Protein AF-A0A7C1A7H1-F1 (afdb_monomer_lite)

Structure (mmCIF, N/CA/C/O backbone):
data_AF-A0A7C1A7H1-F1
#
_entry.id   AF-A0A7C1A7H1-F1
#
loop_
_atom_site.group_PDB
_atom_site.id
_atom_site.type_symbol
_atom_site.label_atom_id
_atom_site.label_alt_id
_atom_site.label_comp_id
_atom_site.label_asym_id
_atom_site.label_entity_id
_atom_site.label_seq_id
_atom_site.pdbx_PDB_ins_code
_atom_site.Cartn_x
_atom_site.Cartn_y
_atom_site.Cartn_z
_atom_site.occupancy
_atom_site.B_iso_or_equiv
_atom_site.auth_seq_id
_atom_site.auth_comp_id
_atom_site.auth_asym_id
_atom_site.auth_atom_id
_atom_site.pdbx_PDB_model_num
ATOM 1 N N . MET A 1 1 ? 8.351 -4.770 -61.849 1.00 59.69 1 MET A N 1
ATOM 2 C CA . MET A 1 1 ? 9.028 -5.432 -60.707 1.00 59.69 1 MET A CA 1
ATOM 3 C C . MET A 1 1 ? 9.211 -4.547 -59.465 1.00 59.69 1 MET A C 1
ATOM 5 O O . MET A 1 1 ? 9.092 -5.077 -58.373 1.00 59.69 1 MET A O 1
ATOM 9 N N . SER A 1 2 ? 9.445 -3.229 -59.574 1.00 65.00 2 SER A N 1
ATOM 10 C CA . SER A 1 2 ? 9.625 -2.343 -58.396 1.00 65.00 2 SER A CA 1
ATOM 11 C C . SER A 1 2 ? 8.373 -2.199 -57.496 1.00 65.00 2 SER A C 1
ATOM 13 O O . SER A 1 2 ? 8.482 -2.286 -56.276 1.00 65.00 2 SER A O 1
ATOM 15 N N . LYS A 1 3 ? 7.166 -2.086 -58.078 1.00 71.50 3 LYS A N 1
ATOM 16 C CA . LYS A 1 3 ? 5.907 -1.925 -57.315 1.00 71.50 3 LYS A CA 1
ATOM 17 C C . LYS A 1 3 ? 5.571 -3.121 -56.406 1.00 71.50 3 LYS A C 1
ATOM 19 O O . LYS A 1 3 ? 5.276 -2.924 -55.235 1.00 71.50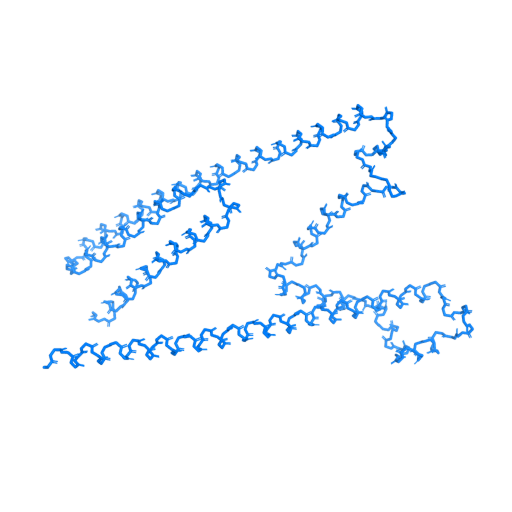 3 LYS A O 1
ATOM 24 N N . SER A 1 4 ? 5.745 -4.346 -56.906 1.00 77.69 4 SER A N 1
ATOM 25 C CA . SER A 1 4 ? 5.484 -5.587 -56.154 1.00 77.69 4 SER A CA 1
ATOM 26 C C . SER A 1 4 ? 6.398 -5.754 -54.928 1.00 77.69 4 SER A C 1
ATOM 28 O O . SER A 1 4 ? 5.945 -6.218 -53.886 1.00 77.69 4 SER A O 1
ATOM 30 N N . LYS A 1 5 ? 7.662 -5.304 -54.997 1.00 80.38 5 LYS A N 1
ATOM 31 C CA . LYS A 1 5 ? 8.555 -5.304 -53.825 1.00 80.38 5 LYS A CA 1
ATOM 32 C C . LYS A 1 5 ? 8.120 -4.286 -52.766 1.00 80.38 5 LYS A C 1
ATOM 34 O O . LYS A 1 5 ? 8.215 -4.572 -51.580 1.00 80.38 5 LYS A O 1
ATOM 39 N N . SER A 1 6 ? 7.629 -3.115 -53.180 1.00 84.69 6 SER A N 1
ATOM 40 C CA . SER A 1 6 ? 7.139 -2.093 -52.246 1.00 84.69 6 SER A CA 1
ATOM 41 C C . SER A 1 6 ? 5.868 -2.532 -51.514 1.00 84.69 6 SER A C 1
ATOM 43 O O . SER A 1 6 ? 5.740 -2.263 -50.323 1.00 84.69 6 SER A O 1
ATOM 45 N N . GLU A 1 7 ? 4.957 -3.225 -52.196 1.00 88.75 7 GLU A N 1
ATOM 46 C CA . GLU A 1 7 ? 3.735 -3.773 -51.591 1.00 88.75 7 GLU A CA 1
ATOM 47 C C . GLU A 1 7 ? 4.047 -4.886 -50.585 1.00 88.75 7 GLU A C 1
ATOM 49 O O . GLU A 1 7 ? 3.527 -4.855 -49.473 1.00 88.75 7 GLU A O 1
ATOM 54 N N . ALA A 1 8 ? 4.974 -5.794 -50.911 1.00 87.75 8 ALA A N 1
ATOM 55 C CA . ALA A 1 8 ? 5.404 -6.847 -49.990 1.00 87.75 8 ALA A CA 1
ATOM 56 C C . ALA A 1 8 ? 6.038 -6.287 -48.701 1.00 87.75 8 ALA A C 1
ATOM 58 O O . ALA A 1 8 ? 5.769 -6.786 -47.611 1.00 87.75 8 ALA A O 1
ATOM 59 N N . VAL A 1 9 ? 6.841 -5.220 -48.804 1.00 88.81 9 VAL A N 1
ATOM 60 C CA . VAL A 1 9 ? 7.437 -4.552 -47.632 1.00 88.81 9 VAL A CA 1
ATOM 61 C C . VAL A 1 9 ? 6.371 -3.866 -46.774 1.00 88.81 9 VAL A C 1
ATOM 63 O O . VAL A 1 9 ? 6.423 -3.963 -45.550 1.00 88.81 9 VAL A O 1
ATOM 66 N N . LYS A 1 10 ? 5.381 -3.207 -47.392 1.00 89.75 10 LYS A N 1
ATOM 67 C CA . LYS A 1 10 ? 4.261 -2.600 -46.656 1.00 89.75 10 LYS A CA 1
ATOM 68 C C . LYS A 1 10 ? 3.442 -3.652 -45.915 1.00 89.75 10 LYS A C 1
ATOM 70 O O . LYS A 1 10 ? 3.195 -3.487 -44.729 1.00 89.75 10 LYS A O 1
ATOM 75 N N . GLN A 1 11 ? 3.103 -4.753 -46.581 1.00 91.25 11 GLN A N 1
ATOM 76 C CA . GLN A 1 11 ? 2.325 -5.833 -45.979 1.00 91.25 11 GLN A CA 1
ATOM 77 C C . GLN A 1 11 ? 3.086 -6.534 -44.841 1.00 91.25 11 GLN A C 1
ATOM 79 O O . GLN A 1 11 ? 2.498 -6.846 -43.809 1.00 91.25 11 GLN A O 1
ATOM 84 N N . ALA A 1 12 ? 4.400 -6.738 -44.984 1.00 89.12 12 ALA A N 1
ATOM 85 C CA . ALA A 1 12 ? 5.234 -7.270 -43.906 1.00 89.12 12 ALA A CA 1
ATOM 86 C C . ALA A 1 12 ? 5.242 -6.340 -42.682 1.00 89.12 12 ALA A C 1
ATOM 88 O O . ALA A 1 12 ? 5.072 -6.805 -41.556 1.00 89.12 12 ALA A O 1
ATOM 89 N N . HIS A 1 13 ? 5.363 -5.029 -42.906 1.00 88.81 13 HIS A N 1
ATOM 90 C CA . HIS A 1 13 ? 5.329 -4.044 -41.830 1.00 88.81 13 HIS A CA 1
ATOM 91 C C . HIS A 1 13 ? 3.951 -3.958 -41.157 1.00 88.81 13 HIS A C 1
ATOM 93 O O . HIS A 1 13 ? 3.862 -3.892 -39.935 1.00 88.81 13 HIS A O 1
ATOM 99 N N . GLU A 1 14 ? 2.863 -4.010 -41.927 1.00 92.38 14 GLU A N 1
ATOM 100 C CA . GLU A 1 14 ? 1.498 -4.034 -41.390 1.00 92.38 14 GLU A CA 1
ATOM 101 C C . GLU A 1 14 ? 1.245 -5.277 -40.526 1.00 92.38 14 GLU A C 1
ATOM 103 O O . GLU A 1 14 ? 0.682 -5.158 -39.436 1.00 92.38 14 GLU A O 1
ATOM 108 N N . ASN A 1 15 ? 1.723 -6.448 -40.958 1.00 92.81 15 ASN A N 1
ATOM 109 C CA . ASN A 1 15 ? 1.636 -7.687 -40.183 1.00 92.81 15 ASN A CA 1
ATOM 110 C C . ASN A 1 15 ? 2.446 -7.611 -38.881 1.00 92.81 15 ASN A C 1
ATOM 112 O O . ASN A 1 15 ? 1.976 -8.050 -37.831 1.00 92.81 15 ASN A O 1
ATOM 116 N N . GLU A 1 16 ? 3.645 -7.033 -38.928 1.00 91.88 16 GLU A N 1
ATOM 117 C CA . GLU A 1 16 ? 4.484 -6.831 -37.745 1.00 91.88 16 GLU A CA 1
ATOM 118 C C . GLU A 1 16 ? 3.829 -5.862 -36.752 1.00 91.88 16 GLU A C 1
ATOM 120 O O . GLU A 1 16 ? 3.725 -6.161 -35.563 1.00 91.88 16 GLU A O 1
ATOM 125 N N . VAL A 1 17 ? 3.293 -4.739 -37.237 1.00 92.12 17 VAL A N 1
ATOM 126 C CA . VAL A 1 17 ? 2.552 -3.779 -36.408 1.00 92.12 17 VAL A CA 1
ATOM 127 C C . VAL A 1 17 ? 1.302 -4.421 -35.802 1.00 92.12 17 VAL A C 1
ATOM 129 O O . VAL A 1 17 ? 0.996 -4.170 -34.636 1.00 92.12 17 VAL A O 1
ATOM 132 N N . ALA A 1 18 ? 0.577 -5.252 -36.554 1.00 94.12 18 ALA A N 1
ATOM 133 C CA . ALA A 1 18 ? -0.578 -5.981 -36.037 1.00 94.12 18 ALA A CA 1
ATOM 134 C C . ALA A 1 18 ? -0.175 -6.960 -34.923 1.00 94.12 18 ALA A C 1
ATOM 136 O O . ALA A 1 18 ? -0.811 -6.973 -33.870 1.00 94.12 18 ALA A O 1
ATOM 137 N N . LYS A 1 19 ? 0.917 -7.710 -35.112 1.00 93.75 19 LYS A N 1
ATOM 138 C CA . LYS A 1 19 ? 1.461 -8.621 -34.098 1.00 93.75 19 LYS A CA 1
ATOM 139 C C . LYS A 1 19 ? 1.856 -7.874 -32.822 1.00 93.75 19 LYS A C 1
ATOM 141 O O . LYS A 1 19 ? 1.408 -8.244 -31.741 1.00 93.75 19 LYS A O 1
ATOM 146 N N . LEU A 1 20 ? 2.601 -6.775 -32.953 1.00 92.06 20 LEU A N 1
ATOM 147 C CA . LEU A 1 20 ? 3.008 -5.943 -31.817 1.00 92.06 20 LEU A CA 1
ATOM 148 C C . LEU A 1 20 ? 1.806 -5.360 -31.067 1.00 92.06 20 LEU A C 1
ATOM 150 O O . LEU A 1 20 ? 1.823 -5.299 -29.843 1.00 92.06 20 LEU A O 1
ATOM 154 N N . LYS A 1 21 ? 0.739 -4.956 -31.767 1.00 92.62 21 LYS A N 1
ATOM 155 C CA . LYS A 1 21 ? -0.493 -4.478 -31.117 1.00 92.62 21 LYS A CA 1
ATOM 156 C C . LYS A 1 21 ? -1.171 -5.568 -30.291 1.00 92.62 21 LYS A C 1
ATOM 158 O O . LYS A 1 21 ? -1.613 -5.280 -29.184 1.00 92.62 21 LYS A O 1
ATOM 163 N N . VAL A 1 22 ? -1.242 -6.793 -30.811 1.00 94.50 22 VAL A N 1
ATOM 164 C CA . VAL A 1 22 ? -1.815 -7.936 -30.082 1.00 94.50 22 VAL A CA 1
ATOM 165 C C . VAL A 1 22 ? -0.975 -8.267 -28.850 1.00 94.50 22 VAL A C 1
ATOM 167 O O . VAL A 1 22 ? -1.529 -8.438 -27.769 1.00 94.50 22 VAL A O 1
ATOM 170 N N . GLU A 1 23 ? 0.352 -8.292 -28.982 1.00 91.69 23 GLU A N 1
ATOM 171 C CA . GLU A 1 23 ? 1.261 -8.518 -27.851 1.00 91.69 23 GLU A CA 1
ATOM 172 C C . GLU A 1 23 ? 1.142 -7.410 -26.794 1.00 91.69 23 GLU A C 1
ATOM 174 O O . GLU A 1 23 ? 1.031 -7.699 -25.604 1.00 91.69 23 GLU A O 1
ATOM 179 N N . MET A 1 24 ? 1.090 -6.141 -27.210 1.00 90.69 24 MET A N 1
ATOM 180 C CA . MET A 1 24 ? 0.891 -5.012 -26.295 1.00 90.69 24 MET A CA 1
ATOM 181 C C . MET A 1 24 ? -0.441 -5.096 -25.545 1.00 90.69 24 MET A C 1
ATOM 183 O O . MET A 1 24 ? -0.491 -4.787 -24.355 1.00 90.69 24 MET A O 1
ATOM 187 N N . GLU A 1 25 ? -1.510 -5.505 -26.226 1.00 92.19 25 GLU A N 1
ATOM 188 C CA . GLU A 1 25 ? -2.824 -5.666 -25.610 1.00 92.19 25 GLU A CA 1
ATOM 189 C C . GLU A 1 25 ? -2.841 -6.828 -24.612 1.00 92.19 25 GLU A C 1
ATOM 191 O O . GLU A 1 25 ? -3.359 -6.680 -23.507 1.00 92.19 25 GLU A O 1
ATOM 196 N N . ALA A 1 26 ? -2.207 -7.953 -24.954 1.00 92.06 26 ALA A N 1
ATOM 197 C CA . ALA A 1 26 ? -2.062 -9.086 -24.046 1.00 92.06 26 ALA A CA 1
ATOM 198 C C . ALA A 1 26 ? -1.304 -8.692 -22.766 1.00 92.06 26 ALA A C 1
ATOM 200 O O . ALA A 1 26 ? -1.786 -8.949 -21.663 1.00 92.06 26 ALA A O 1
ATOM 201 N N . VAL A 1 27 ? -0.177 -7.982 -22.904 1.00 92.94 27 VAL A N 1
ATOM 202 C CA . VAL A 1 27 ? 0.608 -7.471 -21.766 1.00 92.94 27 VAL A CA 1
ATOM 203 C C . VAL A 1 27 ? -0.208 -6.497 -20.913 1.00 92.94 27 VAL A C 1
ATOM 205 O O . VAL A 1 27 ? -0.088 -6.501 -19.685 1.00 92.94 27 VAL A O 1
ATOM 208 N N . ARG A 1 28 ? -1.054 -5.662 -21.533 1.00 93.00 28 ARG A N 1
ATOM 209 C CA . ARG A 1 28 ? -1.942 -4.743 -20.810 1.00 93.00 28 ARG A CA 1
ATOM 210 C C . ARG A 1 28 ? -2.957 -5.503 -19.960 1.00 93.00 28 ARG A C 1
ATOM 212 O O . ARG A 1 28 ? -3.037 -5.240 -18.763 1.00 93.00 28 ARG A O 1
ATOM 219 N N . ILE A 1 29 ? -3.678 -6.451 -20.557 1.00 93.00 29 ILE A N 1
ATOM 220 C CA . ILE A 1 29 ? -4.690 -7.260 -19.861 1.00 93.00 29 ILE A CA 1
ATOM 221 C C . ILE A 1 29 ? -4.050 -8.045 -18.712 1.00 93.00 29 ILE A C 1
ATOM 223 O O . ILE A 1 29 ? -4.578 -8.066 -17.600 1.00 93.00 29 ILE A O 1
ATOM 227 N N . GLU A 1 30 ? -2.886 -8.649 -18.952 1.00 93.81 30 GLU A N 1
ATOM 228 C CA . GLU A 1 30 ? -2.132 -9.364 -17.922 1.00 93.81 30 GLU A CA 1
ATOM 229 C C . GLU A 1 30 ? -1.733 -8.434 -16.767 1.00 93.81 30 GLU A C 1
ATOM 231 O O . GLU A 1 30 ? -1.956 -8.756 -15.599 1.00 93.81 30 GLU A O 1
ATOM 236 N N . SER A 1 31 ? -1.211 -7.245 -17.079 1.00 93.69 31 SER A N 1
ATOM 237 C CA . SER A 1 31 ? -0.813 -6.254 -16.071 1.00 93.69 31 SER A CA 1
ATOM 238 C C . SER A 1 31 ? -2.000 -5.772 -15.230 1.00 93.69 31 SER A C 1
ATOM 240 O O . SER A 1 31 ? -1.879 -5.636 -14.011 1.00 93.69 31 SER A O 1
ATOM 242 N N . GLU A 1 32 ? -3.155 -5.540 -15.858 1.00 94.44 32 GLU A N 1
ATOM 243 C CA . GLU A 1 32 ? -4.398 -5.160 -15.176 1.00 94.44 32 GLU A CA 1
ATOM 244 C C . GLU A 1 32 ? -4.894 -6.279 -14.249 1.00 94.44 32 GLU A C 1
ATOM 246 O O . GLU A 1 32 ? -5.217 -6.021 -13.085 1.00 94.44 32 GLU A O 1
ATOM 251 N N . ALA A 1 33 ? -4.882 -7.530 -14.721 1.00 95.06 33 ALA A N 1
ATOM 252 C CA . ALA A 1 33 ? -5.263 -8.691 -13.922 1.00 95.06 33 ALA A CA 1
ATOM 253 C C . ALA A 1 33 ? -4.333 -8.887 -12.712 1.00 95.06 33 ALA A C 1
ATOM 255 O O . ALA A 1 33 ? -4.807 -9.100 -11.593 1.00 95.06 33 ALA A O 1
ATOM 256 N N . ILE A 1 34 ? -3.015 -8.751 -12.900 1.00 94.69 34 ILE A N 1
ATOM 257 C CA . ILE A 1 34 ? -2.032 -8.807 -11.809 1.00 94.69 34 ILE A CA 1
ATOM 258 C C . ILE A 1 34 ? -2.308 -7.700 -10.785 1.00 94.69 34 ILE A C 1
ATOM 260 O O . ILE A 1 34 ? -2.332 -7.971 -9.582 1.00 94.69 34 ILE A O 1
ATOM 264 N N . GLY A 1 35 ? -2.552 -6.468 -11.241 1.00 92.00 35 GLY A N 1
ATOM 265 C CA . GLY A 1 35 ? -2.879 -5.341 -10.366 1.00 92.00 35 GLY A CA 1
ATOM 266 C C . GLY A 1 35 ? -4.138 -5.592 -9.531 1.00 92.00 35 GLY A C 1
ATOM 267 O O . GLY A 1 35 ? -4.125 -5.390 -8.314 1.00 92.00 35 GLY A O 1
ATOM 268 N N . ALA A 1 36 ? -5.199 -6.103 -10.161 1.00 94.62 36 ALA A N 1
ATOM 269 C CA . ALA A 1 36 ? -6.440 -6.463 -9.481 1.00 94.62 36 ALA A CA 1
ATOM 270 C C . ALA A 1 36 ? -6.219 -7.558 -8.423 1.00 94.62 36 ALA A C 1
ATOM 272 O O . ALA A 1 36 ? -6.672 -7.422 -7.286 1.00 94.62 36 ALA A O 1
ATOM 273 N N . LEU A 1 37 ? -5.463 -8.609 -8.756 1.00 94.88 37 LEU A N 1
ATOM 274 C CA . LEU A 1 37 ? -5.143 -9.689 -7.820 1.00 94.88 37 LEU A CA 1
ATOM 275 C C . LEU A 1 37 ? -4.303 -9.206 -6.634 1.00 94.88 37 LEU A C 1
ATOM 277 O O . LEU A 1 37 ? -4.565 -9.613 -5.501 1.00 94.88 37 LEU A O 1
ATOM 281 N N . LYS A 1 38 ? -3.320 -8.325 -6.863 1.00 94.19 38 LYS A N 1
ATOM 282 C CA . LYS A 1 38 ? -2.539 -7.725 -5.772 1.00 94.19 38 LYS A CA 1
ATOM 283 C C . LYS A 1 38 ? -3.430 -6.908 -4.836 1.00 94.19 38 LYS A C 1
ATOM 285 O O . LYS A 1 38 ? -3.341 -7.090 -3.625 1.00 94.19 38 LYS A O 1
ATOM 290 N N . LYS A 1 39 ? -4.335 -6.083 -5.377 1.00 94.44 39 LYS A N 1
ATOM 291 C CA . LYS A 1 39 ? -5.296 -5.315 -4.570 1.00 94.44 39 LYS A CA 1
ATOM 292 C C . LYS A 1 39 ? -6.170 -6.231 -3.709 1.00 94.44 39 LYS A C 1
ATOM 294 O O . LYS A 1 39 ? -6.263 -6.018 -2.507 1.00 94.44 39 LYS A O 1
ATOM 299 N N . ILE A 1 40 ? -6.742 -7.286 -4.293 1.00 95.62 40 ILE A N 1
ATOM 300 C CA . ILE A 1 40 ? -7.589 -8.245 -3.562 1.00 95.62 40 ILE A CA 1
ATOM 301 C C . ILE A 1 40 ? -6.838 -8.863 -2.373 1.00 95.62 40 ILE A C 1
ATOM 303 O O . ILE A 1 40 ? -7.420 -9.049 -1.305 1.00 95.62 40 ILE A O 1
ATOM 307 N N . ARG A 1 41 ? -5.542 -9.169 -2.523 1.00 95.06 41 ARG A N 1
ATOM 308 C CA . ARG A 1 41 ? -4.720 -9.694 -1.418 1.00 95.06 41 ARG A CA 1
ATOM 309 C C . ARG A 1 41 ? -4.537 -8.675 -0.292 1.00 95.06 41 ARG A C 1
ATOM 311 O O . ARG A 1 41 ? -4.618 -9.060 0.872 1.00 95.06 41 ARG A O 1
ATOM 318 N N . VAL A 1 42 ? -4.313 -7.404 -0.630 1.00 94.00 42 VAL A N 1
ATOM 319 C CA . VAL A 1 42 ? -4.232 -6.313 0.357 1.00 94.00 42 VAL A CA 1
ATOM 320 C C . VAL A 1 42 ? -5.558 -6.154 1.088 1.00 94.00 42 VAL A C 1
ATOM 322 O O . VAL A 1 42 ? -5.566 -6.164 2.315 1.00 94.00 42 VAL A O 1
ATOM 325 N N . ASP A 1 43 ? -6.664 -6.069 0.348 1.00 94.00 43 ASP A N 1
ATOM 326 C CA . ASP A 1 43 ? -8.004 -5.887 0.912 1.00 94.00 43 ASP A CA 1
ATOM 327 C C . ASP A 1 43 ? -8.366 -7.049 1.847 1.00 94.00 43 ASP A C 1
ATOM 329 O O . ASP A 1 43 ? -8.894 -6.830 2.935 1.00 94.00 43 ASP A O 1
ATOM 333 N N . LYS A 1 44 ? -8.015 -8.288 1.476 1.00 97.06 44 LYS A N 1
ATOM 334 C CA . LYS A 1 44 ? -8.205 -9.457 2.340 1.00 97.06 44 LYS A CA 1
ATOM 335 C C . LYS A 1 44 ? -7.418 -9.332 3.646 1.00 97.06 44 LYS A C 1
ATOM 337 O O . LYS A 1 44 ? -8.006 -9.448 4.711 1.00 97.06 44 LYS A O 1
ATOM 342 N N . ALA A 1 45 ? -6.119 -9.044 3.572 1.00 93.50 45 ALA A N 1
ATOM 343 C CA . ALA A 1 45 ? -5.289 -8.912 4.770 1.00 93.50 45 ALA A CA 1
ATOM 344 C C . ALA A 1 45 ? -5.719 -7.730 5.660 1.00 93.50 45 ALA A C 1
ATOM 346 O O . ALA A 1 45 ? -5.650 -7.818 6.884 1.00 93.50 45 ALA A O 1
ATOM 347 N N . TYR A 1 46 ? -6.190 -6.636 5.054 1.00 94.12 46 TYR A N 1
ATOM 348 C CA . TYR A 1 46 ? -6.782 -5.513 5.776 1.00 94.12 46 TYR A CA 1
ATOM 349 C C . TYR A 1 46 ? -8.065 -5.922 6.506 1.00 94.12 46 TYR A C 1
ATOM 351 O O . TYR A 1 46 ? -8.206 -5.621 7.689 1.00 94.12 46 TYR A O 1
ATOM 359 N N . ASN A 1 47 ? -8.977 -6.626 5.830 1.00 95.81 47 ASN A N 1
ATOM 360 C CA . ASN A 1 47 ? -10.229 -7.089 6.427 1.00 95.81 47 ASN A CA 1
ATOM 361 C C . ASN A 1 47 ? -9.980 -8.085 7.565 1.00 95.81 47 ASN A C 1
ATOM 363 O O . ASN A 1 47 ? -10.587 -7.931 8.620 1.00 95.81 47 ASN A O 1
ATOM 367 N N . ASP A 1 48 ? -9.046 -9.026 7.393 1.00 95.62 48 ASP A N 1
ATOM 368 C CA . ASP A 1 48 ? -8.658 -9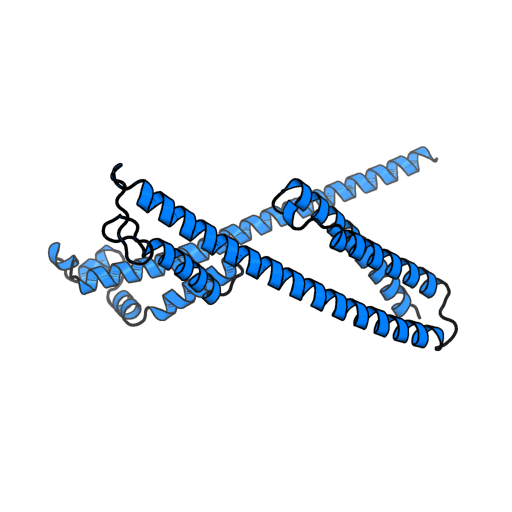.982 8.440 1.00 95.62 48 ASP A CA 1
ATOM 369 C C . ASP A 1 48 ? -8.134 -9.240 9.694 1.00 95.62 48 ASP A C 1
ATOM 371 O O . ASP A 1 48 ? -8.493 -9.558 10.830 1.00 95.62 48 ASP A O 1
ATOM 375 N N . LEU A 1 49 ? -7.314 -8.196 9.501 1.00 94.31 49 LEU A N 1
ATOM 376 C CA . LEU A 1 49 ? -6.818 -7.352 10.593 1.00 94.31 49 LEU A CA 1
ATOM 377 C C . LEU A 1 49 ? -7.938 -6.518 11.241 1.00 94.31 49 LEU A C 1
ATOM 379 O O . LEU A 1 49 ? -8.011 -6.427 12.467 1.00 94.31 49 LEU A O 1
ATOM 383 N N . ALA A 1 50 ? -8.808 -5.903 10.439 1.00 93.38 50 ALA A N 1
ATOM 384 C CA . ALA A 1 50 ? -9.924 -5.093 10.921 1.00 93.38 50 ALA A CA 1
ATOM 385 C C . ALA A 1 50 ? -10.924 -5.933 11.728 1.00 93.38 50 ALA A C 1
ATOM 387 O O . ALA A 1 50 ? -11.378 -5.504 12.790 1.00 93.38 50 ALA A O 1
ATOM 388 N N . GLU A 1 51 ? -11.215 -7.150 11.270 1.00 96.56 51 GLU A N 1
ATOM 389 C CA . GLU A 1 51 ? -12.027 -8.124 11.990 1.00 96.56 51 GLU A CA 1
ATOM 390 C C . GLU A 1 51 ? -11.413 -8.454 13.355 1.00 96.56 51 GLU A C 1
ATOM 392 O O . GLU A 1 51 ? -12.102 -8.348 14.372 1.00 96.56 51 GLU A O 1
ATOM 397 N N . ALA A 1 52 ? -10.111 -8.756 13.417 1.00 95.81 52 ALA A N 1
ATOM 398 C CA . ALA A 1 52 ? -9.424 -9.009 14.684 1.00 95.81 52 ALA A CA 1
ATOM 399 C C . ALA A 1 52 ? -9.523 -7.815 15.655 1.00 95.81 52 ALA A C 1
ATOM 401 O O . ALA A 1 52 ? -9.783 -8.006 16.844 1.00 95.81 52 ALA A O 1
ATOM 402 N N . VAL A 1 53 ? -9.396 -6.576 15.163 1.00 92.88 53 VAL A N 1
ATOM 403 C CA . VAL A 1 53 ? -9.564 -5.354 15.976 1.00 92.88 53 VAL A CA 1
ATOM 404 C C . VAL A 1 53 ? -10.996 -5.215 16.504 1.00 92.88 53 VAL A C 1
ATOM 406 O O . VAL A 1 53 ? -11.198 -4.884 17.677 1.00 92.88 53 VAL A O 1
ATOM 409 N N . VAL A 1 54 ? -12.005 -5.484 15.673 1.00 96.50 54 VAL A N 1
ATOM 410 C CA . VAL A 1 54 ? -13.413 -5.454 16.098 1.00 96.50 54 VAL A CA 1
ATOM 411 C C . VAL A 1 54 ? -13.679 -6.533 17.148 1.00 96.50 54 VAL A C 1
ATOM 413 O O . VAL A 1 54 ? -14.277 -6.235 18.184 1.00 96.50 54 VAL A O 1
ATOM 416 N N . LEU A 1 55 ? -13.190 -7.758 16.937 1.00 97.25 55 LEU A N 1
ATOM 417 C CA . LEU A 1 55 ? -13.307 -8.865 17.889 1.00 97.25 55 LEU A CA 1
ATOM 418 C C . LEU A 1 55 ? -12.631 -8.541 19.221 1.00 97.25 55 LEU A C 1
ATOM 420 O O . LEU A 1 55 ? -13.227 -8.772 20.275 1.00 97.25 55 LEU A O 1
ATOM 424 N N . TYR A 1 56 ? -11.439 -7.940 19.181 1.00 96.31 56 TYR A N 1
ATOM 425 C CA . TYR A 1 56 ? -10.736 -7.460 20.368 1.00 96.31 56 TYR A CA 1
ATOM 426 C C . TYR A 1 56 ? -11.601 -6.469 21.153 1.00 96.31 56 TYR A C 1
ATOM 428 O O . TYR A 1 56 ? -11.860 -6.675 22.338 1.00 96.31 56 TYR A O 1
ATOM 436 N N . LYS A 1 57 ? -12.133 -5.441 20.477 1.00 95.50 57 LYS A N 1
ATOM 437 C CA . LYS A 1 57 ? -12.993 -4.421 21.094 1.00 95.50 57 LYS A CA 1
ATOM 438 C C . LYS A 1 57 ? -14.266 -5.024 21.689 1.00 95.50 57 LYS A C 1
ATOM 440 O O . LYS A 1 57 ? -14.657 -4.670 22.801 1.00 95.50 57 LYS A O 1
ATOM 445 N N . VAL A 1 58 ? -14.931 -5.938 20.980 1.00 97.50 58 VAL A N 1
ATOM 446 C CA . VAL A 1 58 ? -16.139 -6.618 21.480 1.00 97.50 58 VAL A CA 1
ATOM 447 C C . VAL A 1 58 ? -15.822 -7.466 22.714 1.00 97.50 58 VAL A C 1
ATOM 449 O O . VAL A 1 58 ? -16.600 -7.454 23.675 1.00 97.50 58 VAL A O 1
ATOM 452 N N . LYS A 1 59 ? -14.685 -8.172 22.714 1.00 97.25 59 LYS A N 1
ATOM 453 C CA . LYS A 1 59 ? -14.243 -9.009 23.835 1.00 97.25 59 LYS A CA 1
ATOM 454 C C . LYS A 1 59 ? -13.887 -8.171 25.063 1.00 97.25 59 LYS A C 1
ATOM 456 O O . LYS A 1 59 ? -14.359 -8.480 26.158 1.00 97.25 59 LYS A O 1
ATOM 461 N N . GLU A 1 60 ? -13.120 -7.100 24.871 1.00 97.19 60 GLU A N 1
ATOM 462 C CA . GLU A 1 60 ? -12.673 -6.175 25.919 1.00 97.19 60 GLU A CA 1
ATOM 463 C C . GLU A 1 60 ? -13.859 -5.448 26.574 1.00 97.19 60 GLU A C 1
ATOM 465 O O . GLU A 1 60 ? -14.050 -5.520 27.789 1.00 97.19 60 GLU A O 1
ATOM 470 N N . THR A 1 61 ? -14.738 -4.853 25.763 1.00 97.00 61 THR A N 1
ATOM 471 C CA . THR A 1 61 ? -15.947 -4.158 26.245 1.00 97.00 61 THR A CA 1
ATOM 472 C C . THR A 1 61 ? -17.045 -5.104 26.736 1.00 97.00 61 THR A C 1
ATOM 474 O O . THR A 1 61 ? -18.060 -4.654 27.274 1.00 97.00 61 THR A O 1
ATOM 477 N N . LYS A 1 62 ? -16.878 -6.419 26.531 1.00 97.88 62 LYS A N 1
ATOM 478 C CA . LYS A 1 62 ? -17.885 -7.459 26.787 1.00 97.88 62 LYS A CA 1
ATOM 479 C C . LYS A 1 62 ? -19.242 -7.133 26.150 1.00 97.88 62 LYS A C 1
ATOM 481 O O . LYS A 1 62 ? -20.284 -7.477 26.708 1.00 97.88 62 LYS A O 1
ATOM 486 N N . ALA A 1 63 ? -19.247 -6.474 24.987 1.00 97.31 63 ALA A N 1
ATOM 487 C CA . ALA A 1 63 ? -20.471 -6.003 24.333 1.00 97.31 63 ALA A CA 1
ATOM 488 C C . ALA A 1 63 ? -21.459 -7.144 24.031 1.00 97.31 63 ALA A C 1
ATOM 490 O O . ALA A 1 63 ? -22.668 -6.941 24.122 1.00 97.31 63 ALA A O 1
ATOM 491 N N . TYR A 1 64 ? -20.954 -8.357 23.784 1.00 97.69 64 TYR A N 1
ATOM 492 C CA . TYR A 1 64 ? -21.752 -9.572 23.592 1.00 97.69 64 TYR A CA 1
ATOM 493 C C . TYR A 1 64 ? -22.673 -9.897 24.785 1.00 97.69 64 TYR A C 1
ATOM 495 O O . TYR A 1 64 ? -23.782 -10.393 24.593 1.00 97.69 64 TYR A O 1
ATOM 503 N N . LYS A 1 65 ? -22.287 -9.528 26.017 1.00 97.88 65 LYS A N 1
ATOM 504 C CA . LYS A 1 65 ? -23.123 -9.740 27.211 1.00 97.88 65 LYS A CA 1
ATOM 505 C C . LYS A 1 65 ? -24.387 -8.887 27.214 1.00 97.88 65 LYS A C 1
ATOM 507 O O . LYS A 1 65 ? -25.370 -9.275 27.834 1.00 97.88 65 LYS A O 1
ATOM 512 N N . LYS A 1 66 ? -24.387 -7.743 26.518 1.00 96.56 66 LYS A N 1
ATOM 513 C CA . LYS A 1 66 ? -25.580 -6.886 26.400 1.00 96.56 66 LYS A CA 1
ATOM 514 C C . LYS A 1 66 ? -26.710 -7.587 25.642 1.00 96.56 66 LYS A C 1
ATOM 516 O O . LYS A 1 66 ? -27.870 -7.299 25.901 1.00 96.56 66 LYS A O 1
ATOM 521 N N . GLY A 1 67 ? -26.368 -8.516 24.748 1.00 94.69 67 GLY A N 1
ATOM 522 C CA . GLY A 1 67 ? -27.320 -9.382 24.051 1.00 94.69 67 GLY A CA 1
ATOM 523 C C . GLY A 1 67 ? -27.634 -10.689 24.785 1.00 94.69 67 GLY A C 1
ATOM 524 O O . GLY A 1 67 ? -28.274 -11.553 24.201 1.00 94.69 67 GLY A O 1
ATOM 525 N N . GLY A 1 68 ? -27.156 -10.874 26.022 1.00 97.62 68 GLY A N 1
ATOM 526 C CA . GLY A 1 68 ? -27.363 -12.106 26.792 1.00 97.62 68 GLY A CA 1
ATOM 527 C C . GLY A 1 68 ? -26.569 -13.320 26.298 1.00 97.62 68 GLY A C 1
ATOM 528 O O . GLY A 1 68 ? -26.792 -14.418 26.794 1.00 97.62 68 GLY A O 1
ATOM 529 N N . MET A 1 69 ? -25.646 -13.139 25.351 1.00 98.06 69 MET A N 1
ATOM 530 C CA . MET A 1 69 ? -24.817 -14.218 24.812 1.00 98.06 69 MET A CA 1
ATOM 531 C C . MET A 1 69 ? -23.546 -14.416 25.640 1.00 98.06 69 MET A C 1
ATOM 533 O O . MET A 1 69 ? -23.008 -13.486 26.251 1.00 98.06 69 MET A O 1
ATOM 537 N N . THR A 1 70 ? -23.021 -15.634 25.615 1.00 98.44 70 THR A N 1
ATOM 538 C CA . THR A 1 70 ? -21.646 -15.952 26.011 1.00 98.44 70 THR A CA 1
ATOM 539 C C . THR A 1 70 ? -20.660 -15.612 24.885 1.00 98.44 70 THR A C 1
ATOM 541 O O . THR A 1 70 ? -21.047 -15.367 23.742 1.00 98.44 70 THR A O 1
ATOM 544 N N . TRP A 1 71 ? -19.358 -15.581 25.194 1.00 98.19 71 TRP A N 1
ATOM 545 C CA . TRP A 1 71 ? -18.326 -15.332 24.176 1.00 98.19 71 TRP A CA 1
ATOM 546 C C . TRP A 1 71 ? -18.305 -16.424 23.097 1.00 98.19 71 TRP A C 1
ATOM 548 O O . TRP A 1 71 ? -18.198 -16.116 21.913 1.00 98.19 71 TRP A O 1
ATOM 558 N N . GLU A 1 72 ? -18.479 -17.687 23.494 1.00 98.56 72 GLU A N 1
ATOM 559 C CA . GLU A 1 72 ? -18.538 -18.827 22.575 1.00 98.56 72 GLU A CA 1
ATOM 560 C C . GLU A 1 72 ? -19.725 -18.726 21.608 1.00 98.56 72 GLU A C 1
ATOM 562 O O . GLU A 1 72 ? -19.557 -18.893 20.400 1.00 98.56 72 GLU A O 1
ATOM 567 N N . GLU A 1 73 ? -20.914 -18.399 22.124 1.00 98.50 73 GLU A N 1
ATOM 568 C CA . GLU A 1 73 ? -22.121 -18.203 21.312 1.00 98.50 73 GLU A CA 1
ATOM 569 C C . GLU A 1 73 ? -21.969 -17.032 20.344 1.00 98.50 73 GLU A C 1
ATOM 571 O O . GLU A 1 73 ? -22.352 -17.149 19.179 1.00 98.50 73 GLU A O 1
ATOM 576 N N . PHE A 1 74 ? -21.362 -15.929 20.796 1.00 98.44 74 PHE A N 1
ATOM 577 C CA . PHE A 1 74 ? -21.065 -14.796 19.930 1.00 98.44 74 PHE A CA 1
ATOM 578 C C . PHE A 1 74 ? -20.123 -15.203 18.790 1.00 98.44 74 PHE A C 1
ATOM 580 O O . PHE A 1 74 ? -20.471 -14.996 17.629 1.00 98.44 74 PHE A O 1
ATOM 587 N N . CYS A 1 75 ? -18.989 -15.852 19.084 1.00 98.25 75 CYS A N 1
ATOM 588 C CA . CYS A 1 75 ? -18.073 -16.351 18.053 1.00 98.25 75 CYS A CA 1
ATOM 589 C C . CYS A 1 75 ? -18.776 -17.306 17.078 1.00 98.25 75 CYS A C 1
ATOM 591 O O . CYS A 1 75 ? -18.614 -17.184 15.865 1.00 98.25 75 CYS A O 1
ATOM 593 N N . LYS A 1 76 ? -19.611 -18.217 17.588 1.00 98.31 76 LYS A N 1
ATOM 594 C CA . LYS A 1 76 ? -20.379 -19.148 16.756 1.00 98.31 76 LYS A CA 1
ATOM 595 C C . LYS A 1 76 ? -21.369 -18.420 15.841 1.00 98.31 76 LYS A C 1
ATOM 597 O O . LYS A 1 76 ? -21.533 -18.829 14.696 1.00 98.31 76 LYS A O 1
ATOM 602 N N . SER A 1 77 ? -21.998 -17.341 16.315 1.00 98.00 77 SER A N 1
ATOM 603 C CA . SER A 1 77 ? -22.967 -16.557 15.534 1.00 98.00 77 SER A CA 1
ATOM 604 C C . SER A 1 77 ? -22.355 -15.861 14.316 1.00 98.00 77 SER A C 1
ATOM 606 O O . SER A 1 77 ? -23.035 -15.693 13.308 1.00 98.00 77 SER A O 1
ATOM 608 N N . ILE A 1 78 ? -21.064 -15.521 14.383 1.00 97.50 78 ILE A N 1
ATOM 609 C CA . ILE A 1 78 ? -20.301 -14.930 13.273 1.00 97.50 78 ILE A CA 1
ATOM 610 C C . ILE A 1 78 ? -19.538 -15.980 12.449 1.00 97.50 78 ILE A C 1
ATOM 612 O O . ILE A 1 78 ? -18.752 -15.627 11.581 1.00 97.50 78 ILE A O 1
ATOM 616 N N . GLY A 1 79 ? -19.756 -17.277 12.701 1.00 97.75 79 GLY A N 1
ATOM 617 C CA . GLY A 1 79 ? -19.135 -18.365 11.939 1.00 97.75 79 GLY A CA 1
ATOM 618 C C . GLY A 1 79 ? -17.713 -18.739 12.373 1.00 97.75 79 GLY A C 1
ATOM 619 O O . GLY A 1 79 ? -17.037 -19.474 11.655 1.00 97.75 79 GLY A O 1
ATOM 620 N N . HIS A 1 80 ? -17.258 -18.297 13.550 1.00 97.75 80 HIS A N 1
ATOM 621 C CA . HIS A 1 80 ? -15.918 -18.585 14.059 1.00 97.75 80 HIS A CA 1
ATOM 622 C C . HIS A 1 80 ? -15.922 -19.543 15.254 1.00 97.75 80 HIS A C 1
ATOM 624 O O . HIS A 1 80 ? -16.778 -19.504 16.137 1.00 97.75 80 HIS A O 1
ATOM 630 N N . GLN A 1 81 ? -14.893 -20.387 15.334 1.00 98.12 81 GLN A N 1
ATOM 631 C CA . GLN A 1 81 ? -14.624 -21.169 16.536 1.00 98.12 81 GLN A CA 1
ATOM 632 C C . GLN A 1 81 ? -13.932 -20.287 17.585 1.00 98.12 81 GLN A C 1
ATOM 634 O O . GLN A 1 81 ? -12.913 -19.664 17.284 1.00 98.12 81 GLN A O 1
ATOM 639 N N . GLN A 1 82 ? -14.428 -20.295 18.828 1.00 98.19 82 GLN A N 1
ATOM 640 C CA . GLN A 1 82 ? -13.890 -19.473 19.921 1.00 98.19 82 GLN A CA 1
ATOM 641 C C . GLN A 1 82 ? -12.367 -19.616 20.081 1.00 98.19 82 GLN A C 1
ATOM 643 O O . GLN A 1 82 ? -11.661 -18.618 20.151 1.00 98.19 82 GLN A O 1
ATOM 648 N N . ARG A 1 83 ? -11.844 -20.851 20.065 1.00 98.06 83 ARG A N 1
ATOM 649 C CA . ARG A 1 83 ? -10.399 -21.121 20.200 1.00 98.06 83 ARG A CA 1
ATOM 650 C C . ARG A 1 83 ? -9.562 -20.440 19.118 1.00 98.06 83 ARG A C 1
ATOM 652 O O . ARG A 1 83 ? -8.466 -19.969 19.399 1.00 98.06 83 ARG A O 1
ATOM 659 N N . THR A 1 84 ? -10.073 -20.394 17.890 1.00 97.69 84 THR A N 1
ATOM 660 C CA . THR A 1 84 ? -9.393 -19.744 16.765 1.00 97.69 84 THR A CA 1
ATOM 661 C C . THR A 1 84 ? -9.333 -18.240 16.977 1.00 97.69 84 THR A C 1
ATOM 663 O O . THR A 1 84 ? -8.268 -17.654 16.815 1.00 97.69 84 THR A O 1
ATOM 666 N N . VAL A 1 85 ? -10.452 -17.632 17.384 1.00 97.62 85 VAL A N 1
ATOM 667 C CA . VAL A 1 85 ? -10.507 -16.198 17.693 1.00 97.62 85 VAL A CA 1
ATOM 668 C C . VAL A 1 85 ? -9.592 -15.870 18.864 1.00 97.62 85 VAL A C 1
ATOM 670 O O . VAL A 1 85 ? -8.805 -14.939 18.776 1.00 97.62 85 VAL A O 1
ATOM 673 N N . ASP A 1 86 ? -9.640 -16.658 19.937 1.00 98.00 86 ASP A N 1
ATOM 674 C CA . ASP A 1 86 ? -8.803 -16.441 21.114 1.00 98.00 86 ASP A CA 1
ATOM 675 C C . ASP A 1 86 ? -7.310 -16.498 20.758 1.00 98.00 86 ASP A C 1
ATOM 677 O O . ASP A 1 86 ? -6.572 -15.614 21.179 1.00 98.00 86 ASP A O 1
ATOM 681 N N . ARG A 1 87 ? -6.888 -17.443 19.904 1.00 97.69 87 ARG A N 1
ATOM 682 C CA . ARG A 1 87 ? -5.506 -17.522 19.401 1.00 97.69 87 ARG A CA 1
ATOM 683 C C . ARG A 1 87 ? -5.118 -16.321 18.532 1.00 97.69 87 ARG A C 1
ATOM 685 O O . ARG A 1 87 ? -3.999 -15.839 18.630 1.00 97.69 87 ARG A O 1
ATOM 692 N N . ILE A 1 88 ? -6.023 -15.846 17.673 1.00 95.81 88 ILE A N 1
ATOM 693 C CA . ILE A 1 88 ? -5.789 -14.647 16.847 1.00 95.81 88 ILE A CA 1
ATOM 694 C C . ILE A 1 88 ? -5.641 -13.404 17.732 1.00 95.81 88 ILE A C 1
ATOM 696 O O . ILE A 1 88 ? -4.795 -12.557 17.471 1.00 95.81 88 ILE A O 1
ATOM 700 N N . LEU A 1 89 ? -6.465 -13.284 18.773 1.00 96.12 89 LEU A N 1
ATOM 701 C CA . LEU A 1 89 ? -6.425 -12.149 19.694 1.00 96.12 89 LEU A CA 1
ATOM 702 C C . LEU A 1 89 ? -5.227 -12.199 20.651 1.00 96.12 89 LEU A C 1
ATOM 704 O O . LEU A 1 89 ? -4.810 -11.152 21.136 1.00 96.12 89 LEU A O 1
ATOM 708 N N . GLU A 1 90 ? -4.699 -13.391 20.934 1.00 97.69 90 GLU A N 1
ATOM 709 C CA . GLU A 1 90 ? -3.468 -13.577 21.707 1.00 97.69 90 GLU A CA 1
ATOM 710 C C . GLU A 1 90 ? -2.241 -13.067 20.941 1.00 97.69 90 GLU A C 1
ATOM 712 O O . GLU A 1 90 ? -1.388 -12.407 21.532 1.00 97.69 90 GLU A O 1
ATOM 717 N N . ASP A 1 91 ? -2.187 -13.301 19.626 1.00 95.25 91 ASP A N 1
ATOM 718 C CA . ASP A 1 91 ? -1.129 -12.781 18.764 1.00 95.25 91 ASP A CA 1
ATOM 719 C C . ASP A 1 91 ? -1.671 -12.269 17.421 1.00 95.25 91 ASP A C 1
ATOM 721 O O . ASP A 1 91 ? -1.883 -13.016 16.464 1.00 95.25 91 ASP A O 1
ATOM 725 N N . VAL A 1 92 ? -1.847 -10.947 17.344 1.00 93.38 92 VAL A N 1
ATOM 726 C CA . VAL A 1 92 ? -2.289 -10.236 16.131 1.00 93.38 92 VAL A CA 1
ATOM 727 C C . VAL A 1 92 ? -1.113 -9.960 15.177 1.00 93.38 92 VAL A C 1
ATOM 729 O O . VAL A 1 92 ? -1.322 -9.588 14.018 1.00 93.38 92 VAL A O 1
ATOM 732 N N . SER A 1 93 ? 0.135 -10.165 15.617 1.00 90.75 93 SER A N 1
ATOM 733 C CA . SER A 1 93 ? 1.341 -9.841 14.840 1.00 90.75 93 SER A CA 1
ATOM 734 C C . SER A 1 93 ? 1.369 -10.497 13.453 1.00 90.75 93 SER A C 1
ATOM 736 O O . SER A 1 93 ? 1.705 -9.799 12.495 1.00 90.75 93 SER A O 1
ATOM 738 N N . PRO A 1 94 ? 0.960 -11.772 13.274 1.00 94.00 94 PRO A N 1
ATOM 739 C CA . PRO A 1 94 ? 0.912 -12.400 11.956 1.00 94.00 94 PRO A CA 1
ATOM 740 C C . PRO A 1 94 ? -0.048 -11.702 10.983 1.00 94.00 94 PRO A C 1
ATOM 742 O O . PRO A 1 94 ? 0.278 -11.563 9.805 1.00 94.00 94 PRO A O 1
ATOM 745 N N . LEU A 1 95 ? -1.202 -11.222 11.463 1.00 91.50 95 LEU A N 1
ATOM 746 C CA . LEU A 1 95 ? -2.164 -10.485 10.632 1.00 91.50 95 LEU A CA 1
ATOM 747 C C . LEU A 1 95 ? -1.604 -9.125 10.224 1.00 91.50 95 LEU A C 1
ATOM 749 O O . LEU A 1 95 ? -1.678 -8.737 9.058 1.00 91.50 95 LEU A O 1
ATOM 753 N N . PHE A 1 96 ? -0.988 -8.421 11.175 1.00 90.06 96 PHE A N 1
ATOM 754 C CA . PHE A 1 96 ? -0.341 -7.144 10.900 1.00 90.06 96 PHE A CA 1
ATOM 755 C C . PHE A 1 96 ? 0.814 -7.291 9.903 1.00 90.06 96 PHE A C 1
ATOM 757 O O . PHE A 1 96 ? 0.930 -6.491 8.975 1.00 90.06 96 PHE A O 1
ATOM 764 N N . GLN A 1 97 ? 1.640 -8.327 10.060 1.00 91.69 97 GLN A N 1
ATOM 765 C CA . GLN A 1 97 ? 2.752 -8.611 9.160 1.00 91.69 97 GLN A CA 1
ATOM 766 C C . GLN A 1 97 ? 2.248 -8.941 7.749 1.00 91.69 97 GLN A C 1
ATOM 768 O O . GLN A 1 97 ? 2.713 -8.338 6.785 1.00 91.69 97 GLN A O 1
ATOM 773 N N . ALA A 1 98 ? 1.233 -9.804 7.627 1.00 93.19 98 ALA A N 1
ATOM 774 C CA . ALA A 1 98 ? 0.616 -10.128 6.342 1.00 93.19 98 ALA A CA 1
ATOM 775 C C . ALA A 1 98 ? 0.035 -8.886 5.645 1.00 93.19 98 ALA A C 1
ATOM 777 O O . ALA A 1 98 ? 0.228 -8.699 4.442 1.00 93.19 98 ALA A O 1
ATOM 778 N N . PHE A 1 99 ? -0.638 -8.006 6.392 1.00 92.50 99 PHE A N 1
ATOM 779 C CA . PHE A 1 99 ? -1.124 -6.731 5.867 1.00 92.50 99 PHE A CA 1
ATOM 780 C C . PHE A 1 99 ? 0.027 -5.826 5.408 1.00 92.50 99 PHE A C 1
ATOM 782 O O . PHE A 1 99 ? 0.002 -5.324 4.285 1.00 92.50 99 PHE A O 1
ATOM 789 N N . SER A 1 100 ? 1.051 -5.650 6.247 1.00 89.50 100 SER A N 1
ATOM 790 C CA . SER A 1 100 ? 2.230 -4.830 5.956 1.00 89.50 100 SER A CA 1
ATOM 791 C C . SER A 1 100 ? 2.965 -5.294 4.695 1.00 89.50 100 SER A C 1
ATOM 793 O O . SER A 1 100 ? 3.324 -4.467 3.849 1.00 89.50 100 SER A O 1
ATOM 795 N N . ASP A 1 101 ? 3.164 -6.602 4.546 1.00 92.44 101 ASP A N 1
ATOM 796 C CA . ASP A 1 101 ? 3.871 -7.194 3.411 1.00 92.44 101 ASP A CA 1
ATOM 797 C C . ASP A 1 101 ? 3.067 -7.048 2.119 1.00 92.44 101 ASP A C 1
ATOM 799 O O . ASP A 1 101 ? 3.597 -6.558 1.117 1.00 92.44 101 ASP A O 1
ATOM 803 N N . ASN A 1 102 ? 1.768 -7.364 2.154 1.00 92.06 102 ASN A N 1
ATOM 804 C CA . ASN A 1 102 ? 0.894 -7.211 0.992 1.00 92.06 102 ASN A CA 1
ATOM 805 C C . ASN A 1 102 ? 0.772 -5.744 0.568 1.00 92.06 102 ASN A C 1
ATOM 807 O O . ASN A 1 102 ? 0.845 -5.436 -0.622 1.00 92.06 102 ASN A O 1
ATOM 811 N N . LEU A 1 103 ? 0.614 -4.824 1.526 1.00 89.00 103 LEU A N 1
ATOM 812 C CA . LEU A 1 103 ? 0.533 -3.396 1.235 1.00 89.00 103 LEU A CA 1
ATOM 813 C C . LEU A 1 103 ? 1.845 -2.876 0.637 1.00 89.00 103 LEU A C 1
ATOM 815 O O . LEU A 1 103 ? 1.815 -2.076 -0.296 1.00 89.00 103 LEU A O 1
ATOM 819 N N . SER A 1 104 ? 2.987 -3.344 1.145 1.00 90.06 104 SER A N 1
ATOM 820 C CA . SER A 1 104 ? 4.298 -2.951 0.625 1.00 90.06 104 SER A CA 1
ATOM 821 C C . SER A 1 104 ? 4.525 -3.437 -0.808 1.00 90.06 104 SER A C 1
ATOM 823 O O . SER A 1 104 ? 4.988 -2.661 -1.647 1.00 90.06 104 SER A O 1
ATOM 825 N N . ASP A 1 105 ? 4.174 -4.695 -1.105 1.00 91.62 105 ASP A N 1
ATOM 826 C CA . ASP A 1 105 ? 4.268 -5.262 -2.459 1.00 91.62 105 ASP A CA 1
ATOM 827 C C . ASP A 1 105 ? 3.315 -4.568 -3.445 1.00 91.62 105 ASP A C 1
ATOM 829 O O . ASP A 1 105 ? 3.673 -4.319 -4.599 1.00 91.62 105 ASP A O 1
ATOM 833 N N . PHE A 1 106 ? 2.110 -4.215 -2.995 1.00 90.75 106 PHE A N 1
ATOM 834 C CA . PHE A 1 106 ? 1.140 -3.496 -3.816 1.00 90.75 106 PHE A CA 1
ATOM 835 C C . PHE A 1 106 ? 1.569 -2.053 -4.098 1.00 90.75 106 PHE A C 1
ATOM 837 O O . PHE A 1 106 ? 1.525 -1.609 -5.243 1.00 90.75 106 PHE A O 1
ATOM 844 N N . ALA A 1 107 ? 2.009 -1.322 -3.070 1.00 86.69 107 ALA A N 1
ATOM 845 C CA . ALA A 1 107 ? 2.403 0.079 -3.197 1.00 86.69 107 ALA A CA 1
ATOM 846 C C . ALA A 1 107 ? 3.786 0.270 -3.845 1.00 86.69 107 ALA A C 1
ATOM 848 O O . ALA A 1 107 ? 4.141 1.391 -4.208 1.00 86.69 107 ALA A O 1
ATOM 849 N N . GLY A 1 108 ? 4.598 -0.789 -3.946 1.00 89.38 108 GLY A N 1
ATOM 850 C CA . GLY A 1 108 ? 5.991 -0.691 -4.392 1.00 89.38 108 GLY A CA 1
ATOM 851 C C . GLY A 1 108 ? 6.879 0.099 -3.421 1.00 89.38 108 GLY A C 1
ATOM 852 O O . GLY A 1 108 ? 7.923 0.627 -3.808 1.00 89.38 108 GLY A O 1
ATOM 853 N N . LEU A 1 109 ? 6.466 0.215 -2.155 1.00 88.00 109 LEU A N 1
ATOM 854 C CA . LEU A 1 109 ? 7.137 0.989 -1.112 1.00 88.00 109 LEU A CA 1
ATOM 855 C C . LEU A 1 109 ? 7.255 0.149 0.157 1.00 88.00 109 LEU A C 1
ATOM 857 O O . LEU A 1 109 ? 6.327 -0.550 0.535 1.00 88.00 109 LEU A O 1
ATOM 861 N N . LYS A 1 110 ? 8.378 0.263 0.873 1.00 87.19 110 LYS A N 1
ATOM 862 C CA . LYS A 1 110 ? 8.525 -0.385 2.186 1.00 87.19 110 LYS A CA 1
ATOM 863 C C . LYS A 1 110 ? 7.505 0.186 3.177 1.00 87.19 110 LYS A C 1
ATOM 865 O O . LYS A 1 110 ? 7.398 1.410 3.282 1.00 87.19 110 LYS A O 1
ATOM 870 N N . PHE A 1 111 ? 6.874 -0.671 3.979 1.00 81.44 111 PHE A N 1
ATOM 871 C CA . PHE A 1 111 ? 5.882 -0.280 4.987 1.00 81.44 111 PHE A CA 1
ATOM 872 C C . PHE A 1 111 ? 6.335 0.864 5.904 1.00 81.44 111 PHE A C 1
ATOM 874 O O . PHE A 1 111 ? 5.561 1.773 6.182 1.00 81.44 111 PHE A O 1
ATOM 881 N N . ASN A 1 112 ? 7.613 0.900 6.306 1.00 80.75 112 ASN A N 1
ATOM 882 C CA . ASN A 1 112 ? 8.151 2.000 7.117 1.00 80.75 112 ASN A CA 1
ATOM 883 C C . ASN A 1 112 ? 7.937 3.375 6.462 1.00 80.75 112 ASN A C 1
ATOM 885 O O . ASN A 1 112 ? 7.574 4.326 7.146 1.00 80.75 112 ASN A O 1
ATOM 889 N N . LYS A 1 113 ? 8.096 3.487 5.135 1.00 78.56 113 LYS A N 1
ATOM 890 C CA . LYS A 1 113 ? 7.836 4.740 4.410 1.00 78.56 113 LYS A CA 1
ATOM 891 C C . LYS A 1 113 ? 6.349 5.089 4.409 1.00 78.56 113 LYS A C 1
ATOM 893 O O . LYS A 1 113 ? 6.005 6.242 4.639 1.00 78.56 113 LYS A O 1
ATOM 898 N N . ILE A 1 114 ? 5.482 4.095 4.216 1.00 77.75 114 ILE A N 1
ATOM 899 C CA . ILE A 1 114 ? 4.022 4.267 4.270 1.00 77.75 114 ILE A CA 1
ATOM 900 C C . ILE A 1 114 ? 3.601 4.752 5.663 1.00 77.75 114 ILE A C 1
ATOM 902 O O . ILE A 1 114 ? 2.838 5.704 5.784 1.00 77.75 114 ILE A O 1
ATOM 906 N N . ARG A 1 115 ? 4.173 4.174 6.723 1.00 76.94 115 ARG A N 1
ATOM 907 C CA . ARG A 1 115 ? 3.952 4.599 8.108 1.00 76.94 115 ARG A CA 1
ATOM 908 C C . ARG A 1 115 ? 4.413 6.035 8.359 1.00 76.94 115 ARG A C 1
ATOM 910 O O . ARG A 1 115 ? 3.724 6.760 9.066 1.00 76.94 115 ARG A O 1
ATOM 917 N N . HIS A 1 116 ? 5.550 6.458 7.805 1.00 74.81 116 HIS A N 1
ATOM 918 C CA . HIS A 1 116 ? 6.001 7.849 7.921 1.00 74.81 116 HIS A CA 1
ATOM 919 C C . HIS A 1 116 ? 5.060 8.826 7.213 1.00 74.81 116 HIS A C 1
ATOM 921 O O . HIS A 1 116 ? 4.764 9.873 7.779 1.00 74.81 116 HIS A O 1
ATOM 927 N N . LEU A 1 117 ? 4.540 8.467 6.035 1.00 68.88 117 LEU A N 1
ATOM 928 C CA . LEU A 1 117 ? 3.508 9.256 5.356 1.00 68.88 117 LEU A CA 1
ATOM 929 C C . LEU A 1 117 ? 2.227 9.320 6.192 1.00 68.88 117 LEU A C 1
ATOM 931 O O . LEU A 1 117 ? 1.684 10.397 6.397 1.00 68.88 117 LEU A O 1
ATOM 935 N N . GLY A 1 118 ? 1.792 8.182 6.737 1.00 67.81 118 GLY A N 1
ATOM 936 C CA . GLY A 1 118 ? 0.634 8.109 7.622 1.00 67.81 118 GLY A CA 1
ATOM 937 C C . GLY A 1 118 ? 0.801 8.948 8.888 1.00 67.81 118 GLY A C 1
ATOM 938 O O . GLY A 1 118 ? -0.152 9.591 9.297 1.00 67.81 118 GLY A O 1
ATOM 939 N N . ARG A 1 119 ? 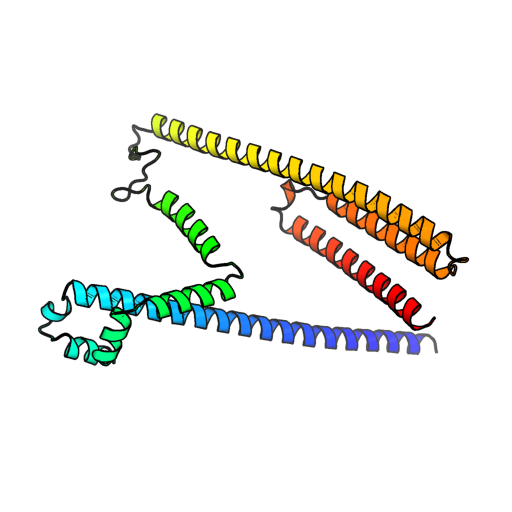2.004 8.999 9.477 1.00 69.94 119 ARG A N 1
ATOM 940 C CA . ARG A 1 119 ? 2.316 9.892 10.604 1.00 69.94 119 ARG A CA 1
ATOM 941 C C . ARG A 1 119 ? 2.298 11.352 10.197 1.00 69.94 119 ARG A C 1
ATOM 943 O O . ARG A 1 119 ? 1.599 12.100 10.839 1.00 69.94 119 ARG A O 1
ATOM 950 N N . ALA A 1 120 ? 2.958 11.737 9.108 1.00 64.12 120 ALA A N 1
ATOM 951 C CA . ALA A 1 120 ? 2.923 13.123 8.645 1.00 64.12 120 ALA A CA 1
ATOM 952 C C . ALA A 1 120 ? 1.481 13.599 8.391 1.00 64.12 120 ALA A C 1
ATOM 954 O O . ALA A 1 120 ? 1.109 14.690 8.799 1.00 64.12 120 ALA A O 1
ATOM 955 N N . VAL A 1 121 ? 0.643 12.751 7.785 1.00 61.19 121 VAL A N 1
ATOM 956 C CA . VAL A 1 121 ? -0.784 13.036 7.575 1.00 61.19 121 VAL A CA 1
ATOM 957 C C . VAL A 1 121 ? -1.562 13.018 8.892 1.00 61.19 121 VAL A C 1
ATOM 959 O O . VAL A 1 121 ? -2.401 13.881 9.110 1.00 61.19 121 VAL A O 1
ATOM 962 N N . SER A 1 122 ? -1.298 12.061 9.781 1.00 57.44 122 SER A N 1
ATOM 963 C CA . SER A 1 122 ? -1.950 11.978 11.090 1.00 57.44 122 SER A CA 1
ATOM 964 C C . SER A 1 122 ? -1.557 13.130 11.996 1.00 57.44 122 SER A C 1
ATOM 966 O O . SER A 1 122 ? -2.405 13.560 12.751 1.00 57.44 122 SER A O 1
ATOM 968 N N . ASP A 1 123 ? -0.329 13.628 11.938 1.00 57.09 123 ASP A N 1
ATOM 969 C CA . ASP A 1 123 ? 0.139 14.765 12.721 1.00 57.09 123 ASP A CA 1
ATOM 970 C C . ASP A 1 123 ? -0.628 16.013 12.256 1.00 57.09 123 ASP A C 1
ATOM 972 O O . ASP A 1 123 ? -1.252 16.677 13.077 1.00 57.09 123 ASP A O 1
ATOM 976 N N . ILE A 1 124 ? -0.763 16.203 10.934 1.00 58.59 124 ILE A N 1
ATOM 977 C CA . ILE A 1 124 ? -1.620 17.235 10.319 1.00 58.59 124 ILE A CA 1
ATOM 978 C C . ILE A 1 124 ? -3.107 17.075 10.704 1.00 58.59 124 ILE A C 1
ATOM 980 O O . ILE A 1 124 ? -3.815 18.063 10.868 1.00 58.59 124 ILE A O 1
ATOM 984 N N . LEU A 1 125 ? -3.618 15.844 10.838 1.00 48.41 125 LEU A N 1
ATOM 985 C CA . LEU A 1 125 ? -5.024 15.581 11.191 1.00 48.41 125 LEU A CA 1
ATOM 986 C C . LEU A 1 125 ? -5.292 15.564 12.707 1.00 48.41 125 LEU A C 1
ATOM 988 O O . LEU A 1 125 ? -6.432 15.776 13.116 1.00 48.41 125 LEU A O 1
ATOM 992 N N . SER A 1 126 ? -4.276 15.288 13.528 1.00 51.72 126 SER A N 1
ATOM 993 C CA . SER A 1 126 ? -4.332 15.223 14.997 1.00 51.72 126 SER A CA 1
ATOM 994 C C . SER A 1 126 ? -4.351 16.600 15.645 1.00 51.72 126 SER A C 1
ATOM 996 O O . SER A 1 126 ? -4.743 16.736 16.799 1.00 51.72 126 SER A O 1
ATOM 998 N N . GLU A 1 127 ? -4.050 17.629 14.861 1.00 53.59 127 GLU A N 1
ATOM 999 C CA . GLU A 1 127 ? -4.377 19.024 15.120 1.00 53.59 127 GLU A CA 1
ATOM 1000 C C . GLU A 1 127 ? -5.898 19.280 15.065 1.00 53.59 127 GLU A C 1
ATOM 1002 O O . GLU A 1 127 ? -6.323 20.316 14.587 1.00 53.59 127 GLU A O 1
ATOM 1007 N N . ASN A 1 128 ? -6.761 18.361 15.508 1.00 48.78 128 ASN A N 1
ATOM 1008 C CA . ASN A 1 128 ? -8.207 18.584 15.595 1.00 48.78 128 ASN A CA 1
ATOM 1009 C C . ASN A 1 128 ? -8.720 18.167 16.981 1.00 48.78 128 ASN A C 1
ATOM 1011 O O . ASN A 1 128 ? -9.068 17.006 17.195 1.00 48.78 128 ASN A O 1
ATOM 1015 N N . GLU A 1 129 ? -8.803 19.114 17.919 1.00 58.00 129 GLU A N 1
ATOM 1016 C CA . GLU A 1 129 ? -9.545 18.935 19.175 1.00 58.00 129 GLU A CA 1
ATOM 1017 C C . GLU A 1 129 ? -11.022 19.291 18.938 1.00 58.00 129 GLU A C 1
ATOM 1019 O O . GLU A 1 129 ? -11.343 20.360 18.416 1.00 58.00 129 GLU A O 1
ATOM 1024 N N . ASP A 1 130 ? -11.942 18.383 19.284 1.00 63.03 130 ASP A N 1
ATOM 1025 C CA . ASP A 1 130 ? -13.400 18.578 19.172 1.00 63.03 130 ASP A CA 1
ATOM 1026 C C . ASP A 1 130 ? -13.897 19.024 17.780 1.00 63.03 130 ASP A C 1
ATOM 1028 O O . ASP A 1 130 ? -14.834 19.817 17.646 1.00 63.03 130 ASP A O 1
ATOM 1032 N N . GLY A 1 131 ? -13.261 18.517 16.716 1.00 60.28 131 GLY A N 1
ATOM 1033 C CA . GLY A 1 131 ? -13.620 18.848 15.333 1.00 60.28 131 GLY A CA 1
ATOM 1034 C C . GLY A 1 131 ? -13.244 20.273 14.917 1.00 60.28 131 GLY A C 1
ATOM 1035 O O . GLY A 1 131 ? -13.758 20.764 13.911 1.00 60.28 131 GLY A O 1
ATOM 1036 N N . ARG A 1 132 ? -12.367 20.940 15.679 1.00 61.53 132 ARG A N 1
ATOM 1037 C CA . ARG A 1 132 ? -11.815 22.253 15.343 1.00 61.53 132 ARG A CA 1
ATOM 1038 C C . ARG A 1 132 ? -10.304 22.152 15.144 1.00 61.53 132 ARG A C 1
ATOM 1040 O O . ARG A 1 132 ? -9.638 21.557 15.988 1.00 61.53 132 ARG A O 1
ATOM 1047 N N . PRO A 1 133 ? -9.762 22.742 14.068 1.00 61.56 133 PRO A N 1
ATOM 1048 C CA . PRO A 1 133 ? -8.340 22.674 13.791 1.00 61.56 133 PRO A CA 1
ATOM 1049 C C . PRO A 1 133 ? -7.531 23.448 14.840 1.00 61.56 133 PRO A C 1
ATOM 1051 O O . PRO A 1 133 ? -7.951 24.506 15.305 1.00 61.56 133 PRO A O 1
ATOM 1054 N N . VAL A 1 134 ? -6.381 22.910 15.226 1.00 67.56 134 VAL A N 1
ATOM 1055 C CA . VAL A 1 134 ? -5.499 23.383 16.292 1.00 67.56 134 VAL A CA 1
ATOM 1056 C C . VAL A 1 134 ? -4.124 23.645 15.695 1.00 67.56 134 VAL A C 1
ATOM 1058 O O . VAL A 1 134 ? -3.342 22.726 15.510 1.00 67.56 134 VAL A O 1
ATOM 1061 N N . TYR A 1 135 ? -3.783 24.904 15.441 1.00 70.25 135 TYR A N 1
ATOM 1062 C CA . TYR A 1 135 ? -2.471 25.261 14.900 1.00 70.25 135 TYR A CA 1
ATOM 1063 C C . TYR A 1 135 ? -1.531 25.692 16.029 1.00 70.25 135 TYR A C 1
ATOM 1065 O O . TYR A 1 135 ? -1.849 26.612 16.785 1.00 70.25 135 TYR A O 1
ATOM 1073 N N . LYS A 1 136 ? -0.376 25.023 16.182 1.00 76.75 136 LYS A N 1
ATOM 1074 C CA . LYS A 1 136 ? 0.616 25.291 17.253 1.00 76.75 136 LYS A CA 1
ATOM 1075 C C . LYS A 1 136 ? 0.003 25.327 18.667 1.00 76.75 136 LYS A C 1
ATOM 1077 O O . LYS A 1 136 ? 0.364 26.162 19.496 1.00 76.75 136 LYS A O 1
ATOM 1082 N N . GLY A 1 137 ? -0.950 24.433 18.938 1.00 72.44 137 GLY A N 1
ATOM 1083 C CA . GLY A 1 137 ? -1.638 24.349 20.232 1.00 72.44 137 GLY A CA 1
ATOM 1084 C C . GLY A 1 137 ? -2.709 25.423 20.467 1.00 72.44 137 GLY A C 1
ATOM 1085 O O . GLY A 1 137 ? -3.245 25.504 21.569 1.00 72.44 137 GLY A O 1
ATOM 1086 N N . LYS A 1 138 ? -3.040 26.245 19.460 1.00 73.19 138 LYS A N 1
ATOM 1087 C CA . LYS A 1 138 ? -4.170 27.178 19.509 1.00 73.19 138 LYS A CA 1
ATOM 1088 C C . LYS A 1 138 ? -5.352 26.644 18.716 1.00 73.19 138 LYS A C 1
ATOM 1090 O O . LYS A 1 138 ? -5.236 26.379 17.523 1.00 73.19 138 LYS A O 1
ATOM 1095 N N . LEU A 1 139 ? -6.499 26.555 19.377 1.00 76.94 139 LEU A N 1
ATOM 1096 C CA . LEU A 1 139 ? -7.759 26.150 18.769 1.00 76.94 139 LEU A CA 1
ATOM 1097 C C . LEU A 1 139 ? -8.272 27.263 17.842 1.00 76.94 139 LEU A C 1
ATOM 1099 O O . LEU A 1 139 ? -8.515 28.386 18.286 1.00 76.94 139 LEU A O 1
ATOM 1103 N N . LEU A 1 140 ? -8.433 26.963 16.556 1.00 68.19 140 LEU A N 1
ATOM 1104 C CA . LEU A 1 140 ? -8.900 27.923 15.564 1.00 68.19 140 LEU A CA 1
ATOM 1105 C C . LEU A 1 140 ? -10.413 28.115 15.689 1.00 68.19 140 LEU A C 1
ATOM 1107 O O . LEU A 1 140 ? -11.209 27.185 15.532 1.00 68.19 140 LEU A O 1
ATOM 1111 N N . SER A 1 141 ? -10.819 29.353 15.957 1.00 71.69 141 SER A N 1
ATOM 1112 C CA . SER A 1 141 ? -12.215 29.780 15.931 1.00 71.69 141 SER A CA 1
ATOM 1113 C C . SER A 1 141 ? -12.535 30.373 14.559 1.00 71.69 141 SER A C 1
ATOM 1115 O O . SER A 1 141 ? -11.945 31.365 14.145 1.00 71.69 141 SER A O 1
ATOM 1117 N N . PHE A 1 142 ? -13.504 29.790 13.847 1.00 67.44 142 PHE A N 1
ATOM 1118 C CA . PHE A 1 142 ? -14.020 30.335 12.581 1.00 67.44 142 PHE A CA 1
ATOM 1119 C C . PHE A 1 142 ? -15.103 31.402 12.791 1.00 67.44 142 PHE A C 1
ATOM 1121 O O . PHE A 1 142 ? -15.884 31.702 11.885 1.00 67.44 142 PHE A O 1
ATOM 1128 N N . SER A 1 143 ? -15.193 31.973 13.995 1.00 67.94 143 SER A N 1
ATOM 1129 C CA . SER A 1 143 ? -16.075 33.107 14.228 1.00 67.94 143 SER A CA 1
ATOM 1130 C C . SER A 1 143 ? -15.550 34.302 13.425 1.00 67.94 143 SER A C 1
ATOM 1132 O O . SER A 1 143 ? -14.360 34.608 13.455 1.00 67.94 143 SER A O 1
ATOM 1134 N N . GLY A 1 144 ? -16.416 35.012 12.694 1.00 60.19 144 GLY A N 1
ATOM 1135 C CA . GLY A 1 144 ? -16.014 36.141 11.835 1.00 60.19 144 GLY A CA 1
ATOM 1136 C C . GLY A 1 144 ? -15.333 37.318 12.558 1.00 60.19 144 GLY A C 1
ATOM 1137 O O . GLY A 1 144 ? -14.993 38.307 11.918 1.00 60.19 144 GLY A O 1
ATOM 1138 N N . LYS A 1 145 ? -15.136 37.235 13.881 1.00 68.50 145 LYS A N 1
ATOM 1139 C CA . LYS A 1 145 ? -14.398 38.206 14.698 1.00 68.50 145 LYS A CA 1
ATOM 1140 C C .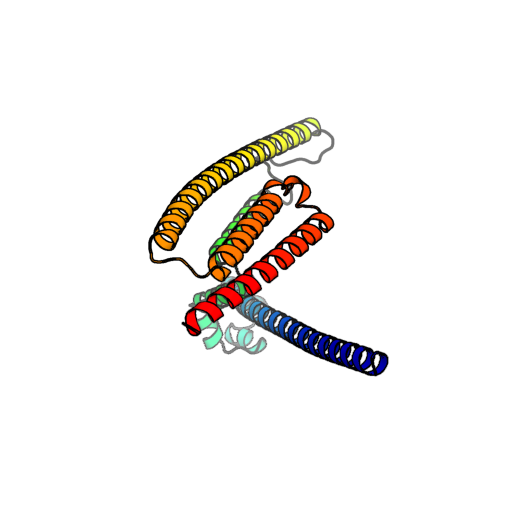 LYS A 1 145 ? -12.883 37.960 14.710 1.00 68.50 145 LYS A C 1
ATOM 1142 O O . LYS A 1 145 ? -12.138 38.894 14.994 1.00 68.50 145 LYS A O 1
ATOM 1147 N N . ASP A 1 146 ? -12.435 36.768 14.317 1.00 67.06 146 ASP A N 1
ATOM 1148 C CA . ASP A 1 146 ? -11.041 36.317 14.463 1.00 67.06 146 ASP A CA 1
ATOM 1149 C C . ASP A 1 146 ? -10.249 36.391 13.138 1.00 67.06 146 ASP A C 1
ATOM 1151 O O . ASP A 1 146 ? -9.170 35.818 12.993 1.00 67.06 146 ASP A O 1
ATOM 1155 N N . GLN A 1 147 ? -10.760 37.134 12.147 1.00 70.62 147 GLN A N 1
ATOM 1156 C CA . GLN A 1 147 ? -10.208 37.194 10.785 1.00 70.62 147 GLN A CA 1
ATOM 1157 C C . GLN A 1 147 ? -8.726 37.606 10.739 1.00 70.62 147 GLN A C 1
ATOM 1159 O O . GLN A 1 147 ? -7.972 37.101 9.912 1.00 70.62 147 GLN A O 1
ATOM 1164 N N . LYS A 1 148 ? -8.289 38.501 11.635 1.00 77.50 148 LYS A N 1
ATOM 1165 C CA . LYS A 1 148 ? -6.878 38.915 11.715 1.00 77.50 148 LYS A CA 1
ATOM 1166 C C . LYS A 1 148 ? -5.966 37.812 12.256 1.00 77.50 148 LYS A C 1
ATOM 1168 O O . LYS A 1 148 ? -4.832 37.706 11.806 1.00 77.50 148 LYS A O 1
ATOM 1173 N N . GLU A 1 149 ? -6.449 37.006 13.200 1.00 73.00 149 GLU A N 1
ATOM 1174 C CA . GLU A 1 149 ? -5.676 35.891 13.759 1.00 73.00 149 GLU A CA 1
ATOM 1175 C C . GLU A 1 149 ? -5.562 34.757 12.738 1.00 73.00 149 GLU A C 1
ATOM 1177 O O . GLU A 1 149 ? -4.466 34.255 12.506 1.00 73.00 149 GLU A O 1
ATOM 1182 N N . LEU A 1 150 ? -6.654 34.443 12.030 1.00 69.31 150 LEU A N 1
ATOM 1183 C CA . LEU A 1 150 ? -6.625 33.500 10.909 1.00 69.31 150 LEU A CA 1
ATOM 1184 C C . LEU A 1 150 ? -5.669 33.955 9.801 1.00 69.31 150 LEU A C 1
ATOM 1186 O O . LEU A 1 150 ? -4.899 33.140 9.302 1.00 69.31 150 LEU A O 1
ATOM 1190 N N . GLN A 1 151 ? -5.667 35.246 9.451 1.00 72.94 151 GLN A N 1
ATOM 1191 C CA . GLN A 1 151 ? -4.735 35.779 8.454 1.00 72.94 151 GLN A CA 1
ATOM 1192 C C . GLN A 1 151 ? -3.276 35.628 8.903 1.00 72.94 151 GLN A C 1
ATOM 1194 O O . GLN A 1 151 ? -2.459 35.140 8.133 1.00 72.94 151 GLN A O 1
ATOM 1199 N N . SER A 1 152 ? -2.962 35.961 10.159 1.00 81.31 152 SER A N 1
ATOM 1200 C CA . SER A 1 152 ? -1.610 35.788 10.709 1.00 81.31 152 SER A CA 1
ATOM 1201 C C . SER A 1 152 ? -1.153 34.328 10.691 1.00 81.31 152 SER A C 1
ATOM 1203 O O . SER A 1 152 ? 0.015 34.053 10.451 1.00 81.31 152 SER A O 1
ATOM 1205 N N . ILE A 1 153 ? -2.066 33.389 10.941 1.00 71.94 153 ILE A N 1
ATOM 1206 C CA . ILE A 1 153 ? -1.771 31.953 10.922 1.00 71.94 153 ILE A CA 1
ATOM 1207 C C . ILE A 1 153 ? -1.531 31.462 9.494 1.00 71.94 153 ILE A C 1
ATOM 1209 O O . ILE A 1 153 ? -0.606 30.688 9.260 1.00 71.94 153 ILE A O 1
ATOM 1213 N N . VAL A 1 154 ? -2.321 31.938 8.530 1.00 70.69 154 VAL A N 1
ATOM 1214 C CA . VAL A 1 154 ? -2.090 31.658 7.108 1.00 70.69 154 VAL A CA 1
ATOM 1215 C C . VAL A 1 154 ? -0.732 32.202 6.666 1.00 70.69 154 VAL A C 1
ATOM 1217 O O . VAL A 1 154 ? 0.011 31.480 6.006 1.00 70.69 154 VAL A O 1
ATOM 1220 N N . ASP A 1 155 ? -0.381 33.425 7.063 1.00 77.62 155 ASP A N 1
ATOM 1221 C CA . ASP A 1 155 ? 0.906 34.037 6.724 1.00 77.62 155 ASP A CA 1
ATOM 1222 C C . ASP A 1 155 ? 2.083 33.248 7.336 1.00 77.62 155 ASP A C 1
ATOM 1224 O O . ASP A 1 155 ? 3.069 32.984 6.644 1.00 77.62 155 ASP A O 1
ATOM 1228 N N . ASP A 1 156 ? 1.952 32.777 8.583 1.00 75.88 156 ASP A N 1
ATOM 1229 C CA . ASP A 1 156 ? 2.932 31.896 9.233 1.00 75.88 156 ASP A CA 1
ATOM 1230 C C . ASP A 1 156 ? 3.105 30.570 8.473 1.00 75.88 156 ASP A C 1
ATOM 1232 O O . ASP A 1 156 ? 4.233 30.152 8.202 1.00 75.88 156 ASP A O 1
ATOM 1236 N N . ILE A 1 157 ? 1.999 29.912 8.100 1.00 69.12 157 ILE A N 1
ATOM 1237 C CA . ILE A 1 157 ? 2.027 28.653 7.340 1.00 69.12 157 ILE A CA 1
ATOM 1238 C C . ILE A 1 157 ? 2.707 28.875 5.985 1.00 69.12 157 ILE A C 1
ATOM 1240 O O . ILE A 1 157 ? 3.594 28.115 5.599 1.00 69.12 157 ILE A O 1
ATOM 1244 N N . VAL A 1 158 ? 2.325 29.929 5.261 1.00 69.38 158 VAL A N 1
ATOM 1245 C CA . VAL A 1 158 ? 2.919 30.268 3.960 1.00 69.38 158 VAL A CA 1
ATOM 1246 C C . VAL A 1 158 ? 4.423 30.524 4.097 1.00 69.38 158 VAL A C 1
ATOM 1248 O O . VAL A 1 158 ? 5.192 30.017 3.276 1.00 69.38 158 VAL A O 1
ATOM 1251 N N . GLY A 1 159 ? 4.858 31.229 5.145 1.00 78.06 159 GLY A N 1
ATOM 1252 C CA . GLY A 1 159 ? 6.276 31.466 5.427 1.00 78.06 159 GLY A CA 1
ATOM 1253 C C . GLY A 1 159 ? 7.062 30.184 5.734 1.00 78.06 159 GLY A C 1
ATOM 1254 O O . GLY A 1 159 ? 8.180 29.998 5.239 1.00 78.06 159 GLY A O 1
ATOM 1255 N N . GLU A 1 160 ? 6.479 29.254 6.496 1.00 72.44 160 GLU A N 1
ATOM 1256 C CA . GLU A 1 160 ? 7.082 27.941 6.763 1.00 72.44 160 GLU A CA 1
ATOM 1257 C C . GLU A 1 160 ? 7.223 27.108 5.481 1.00 72.44 160 GLU A C 1
ATOM 1259 O O . GLU A 1 160 ? 8.294 26.550 5.216 1.00 72.44 160 GLU A O 1
ATOM 1264 N N . TYR A 1 161 ? 6.185 27.081 4.639 1.00 63.50 161 TYR A N 1
ATOM 1265 C CA . TYR A 1 161 ? 6.231 26.400 3.343 1.00 63.50 161 TYR A CA 1
ATOM 1266 C C . TYR A 1 161 ? 7.256 27.020 2.389 1.00 63.50 1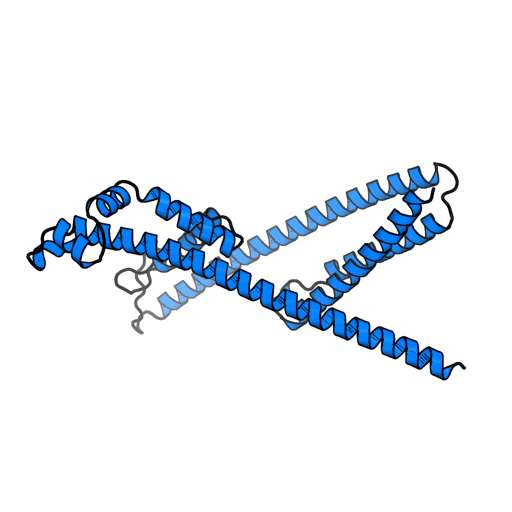61 TYR A C 1
ATOM 1268 O O . TYR A 1 161 ? 7.980 26.280 1.724 1.00 63.50 161 TYR A O 1
ATOM 1276 N N . GLN A 1 162 ? 7.374 28.348 2.340 1.00 72.19 162 GLN A N 1
ATOM 1277 C CA . GLN A 1 162 ? 8.414 29.027 1.557 1.00 72.19 162 GLN A CA 1
ATOM 1278 C C . GLN A 1 162 ? 9.817 28.648 2.040 1.00 72.19 162 GLN A C 1
ATOM 1280 O O . GLN A 1 162 ? 10.663 28.274 1.234 1.00 72.19 162 GLN A O 1
ATOM 1285 N N . THR A 1 163 ? 10.035 28.609 3.356 1.00 78.69 163 THR A N 1
ATOM 1286 C CA . THR A 1 163 ? 11.320 28.187 3.934 1.00 78.69 163 THR A CA 1
ATOM 1287 C C . THR A 1 163 ? 11.662 26.734 3.582 1.00 78.69 163 THR A C 1
ATOM 1289 O O . THR A 1 163 ? 12.824 26.399 3.335 1.00 78.69 163 THR A O 1
ATOM 1292 N N . LEU A 1 164 ? 10.669 25.839 3.571 1.00 67.75 164 LEU A N 1
ATOM 1293 C CA . LEU A 1 164 ? 10.856 24.447 3.152 1.00 67.75 164 LEU A CA 1
ATOM 1294 C C . LEU A 1 164 ? 11.164 24.333 1.654 1.00 67.75 164 LEU A C 1
ATOM 1296 O O . LEU A 1 164 ? 12.045 23.557 1.282 1.00 67.75 164 LEU A O 1
ATOM 1300 N N . LEU A 1 165 ? 10.478 25.108 0.812 1.00 62.66 165 LEU A N 1
ATOM 1301 C CA . LEU A 1 165 ? 10.737 25.162 -0.627 1.00 62.66 165 LEU A CA 1
ATOM 1302 C C . LEU A 1 165 ? 12.154 25.660 -0.925 1.00 62.66 165 LEU A C 1
ATOM 1304 O O . LEU A 1 165 ? 12.861 25.022 -1.702 1.00 62.66 165 LEU A O 1
ATOM 1308 N N . ASP A 1 166 ? 12.606 26.719 -0.254 1.00 75.81 166 ASP A N 1
ATOM 1309 C CA . ASP A 1 166 ? 13.960 27.258 -0.418 1.00 75.81 166 ASP A CA 1
ATOM 1310 C C . ASP A 1 166 ? 15.030 26.229 -0.024 1.00 75.81 166 ASP A C 1
ATOM 1312 O O . ASP A 1 166 ? 15.999 26.008 -0.757 1.00 75.81 166 ASP A O 1
ATOM 1316 N N . LYS A 1 167 ? 14.826 25.514 1.094 1.00 75.19 167 LYS A N 1
ATOM 1317 C CA . LYS A 1 167 ? 15.711 24.412 1.510 1.00 75.19 167 LYS A CA 1
ATOM 1318 C C . LYS A 1 167 ? 15.773 23.302 0.460 1.00 75.19 167 LYS A C 1
ATOM 1320 O O . LYS A 1 167 ? 16.863 22.819 0.155 1.00 75.19 167 LYS A O 1
ATOM 1325 N N . GLN A 1 168 ? 14.633 22.915 -0.113 1.00 67.25 168 GLN A N 1
ATOM 1326 C CA . GLN A 1 168 ? 14.588 21.900 -1.168 1.00 67.25 168 GLN A CA 1
ATOM 1327 C C . GLN A 1 168 ? 15.247 22.373 -2.469 1.00 67.25 168 GLN A C 1
ATOM 1329 O O . GLN A 1 168 ? 15.947 21.590 -3.115 1.00 67.25 168 GLN A O 1
ATOM 1334 N N . GLU A 1 169 ? 15.071 23.638 -2.861 1.00 72.12 169 GLU A N 1
ATOM 1335 C CA . GLU A 1 169 ? 15.771 24.200 -4.019 1.00 72.12 169 GLU A CA 1
ATOM 1336 C C . GLU A 1 169 ? 17.292 24.178 -3.812 1.00 72.12 169 GLU A C 1
ATOM 1338 O O . GLU A 1 169 ? 18.036 23.814 -4.729 1.00 72.12 169 GLU A O 1
ATOM 1343 N N . ASP A 1 170 ? 17.769 24.515 -2.615 1.00 79.25 170 ASP A N 1
ATOM 1344 C CA . ASP A 1 170 ? 19.194 24.510 -2.290 1.00 79.25 170 ASP A CA 1
ATOM 1345 C C . ASP A 1 170 ? 19.787 23.099 -2.218 1.00 79.25 170 ASP A C 1
ATOM 1347 O O . ASP A 1 170 ? 20.884 22.864 -2.735 1.00 79.25 170 ASP A O 1
ATOM 1351 N N . GLU A 1 171 ? 19.063 22.129 -1.660 1.00 72.69 171 GLU A N 1
ATOM 1352 C CA . GLU A 1 171 ? 19.435 20.712 -1.742 1.00 72.69 171 GLU A CA 1
ATOM 1353 C C . GLU A 1 171 ? 19.474 20.228 -3.196 1.00 72.69 171 GLU A C 1
ATOM 1355 O O . GLU A 1 171 ? 20.444 19.589 -3.612 1.00 72.69 171 GLU A O 1
ATOM 1360 N N . GLY A 1 172 ? 18.489 20.613 -4.011 1.00 69.50 172 GLY A N 1
ATOM 1361 C CA . GLY A 1 172 ? 18.458 20.321 -5.442 1.00 69.50 172 GLY A CA 1
ATOM 1362 C C . GLY A 1 172 ? 19.651 20.918 -6.199 1.00 69.50 172 GLY A C 1
ATOM 1363 O O . GLY A 1 172 ? 20.246 20.248 -7.049 1.00 69.50 172 GLY A O 1
ATOM 1364 N N . LYS A 1 173 ? 20.060 22.154 -5.878 1.00 76.94 173 LYS A N 1
ATOM 1365 C CA . LYS A 1 173 ? 21.271 22.789 -6.435 1.00 76.94 173 LYS A CA 1
ATOM 1366 C C . LYS A 1 173 ? 22.539 22.040 -6.021 1.00 76.94 173 LYS A C 1
ATOM 1368 O O . LYS A 1 173 ? 23.384 21.781 -6.879 1.00 76.94 173 LYS A O 1
ATOM 1373 N N . LYS A 1 174 ? 22.666 21.655 -4.744 1.00 80.00 174 LYS A N 1
ATOM 1374 C CA . LYS A 1 174 ? 23.801 20.855 -4.244 1.00 80.00 174 LYS A CA 1
ATOM 1375 C C . LYS A 1 174 ? 23.893 19.510 -4.960 1.00 80.00 174 LYS A C 1
ATOM 1377 O O . LYS A 1 174 ? 24.974 19.141 -5.412 1.00 80.00 174 LYS A O 1
ATOM 1382 N N . LEU A 1 175 ? 22.765 18.823 -5.141 1.00 68.75 175 LEU A N 1
ATOM 1383 C CA . LEU A 1 175 ? 22.713 17.540 -5.842 1.00 68.75 175 LEU A CA 1
ATOM 1384 C C . LEU A 1 175 ? 23.133 17.680 -7.314 1.00 68.75 175 LEU A C 1
ATOM 1386 O O . LEU A 1 175 ? 23.930 16.890 -7.814 1.00 68.75 175 LEU A O 1
ATOM 1390 N N . LYS A 1 176 ? 22.659 18.728 -8.005 1.00 68.19 176 LYS A N 1
ATOM 1391 C CA . LYS A 1 176 ? 23.073 19.036 -9.385 1.00 68.19 176 LYS A CA 1
ATOM 1392 C C . LYS A 1 176 ? 24.570 19.325 -9.496 1.00 68.19 176 LYS A C 1
ATOM 1394 O O . LYS A 1 176 ? 25.200 18.896 -10.461 1.00 68.19 176 LYS A O 1
ATOM 1399 N N . LEU A 1 177 ? 25.141 20.052 -8.534 1.00 77.81 177 LEU A N 1
ATOM 1400 C CA . LEU A 1 177 ? 26.578 20.336 -8.488 1.00 77.81 177 LEU A CA 1
ATOM 1401 C C . LEU A 1 177 ? 27.399 19.063 -8.259 1.00 77.81 177 LEU A C 1
ATOM 1403 O O . LEU A 1 177 ? 28.374 18.849 -8.979 1.00 77.81 177 LEU A O 1
ATOM 1407 N N . ALA A 1 178 ? 26.977 18.205 -7.326 1.00 72.69 178 ALA A N 1
ATOM 1408 C CA . ALA A 1 178 ? 27.608 16.911 -7.078 1.00 72.69 178 ALA A CA 1
ATOM 1409 C C . ALA A 1 178 ? 27.576 16.026 -8.334 1.00 72.69 178 ALA A C 1
ATOM 1411 O O . ALA A 1 178 ? 28.617 15.556 -8.786 1.00 72.69 178 ALA A O 1
ATOM 1412 N N . HIS A 1 179 ? 26.416 15.912 -8.985 1.00 67.31 179 HIS A N 1
ATOM 1413 C CA . HIS A 1 179 ? 26.278 15.134 -10.214 1.00 67.31 179 HIS A CA 1
ATOM 1414 C C . HIS A 1 179 ? 27.127 15.688 -11.371 1.00 67.31 179 HIS A C 1
ATOM 1416 O O . HIS A 1 179 ? 27.728 14.940 -12.141 1.00 67.31 179 HIS A O 1
ATOM 1422 N N . ARG A 1 180 ? 27.239 17.019 -11.490 1.00 72.62 180 ARG A N 1
ATOM 1423 C CA . ARG A 1 180 ? 28.125 17.656 -12.477 1.00 72.62 180 ARG A CA 1
ATOM 1424 C C . ARG A 1 180 ? 29.600 17.343 -12.210 1.00 72.62 180 ARG A C 1
ATOM 1426 O O . ARG A 1 180 ? 30.357 17.189 -13.168 1.00 72.62 180 ARG A O 1
ATOM 1433 N N . ALA A 1 181 ? 30.009 17.267 -10.944 1.00 79.00 181 ALA A N 1
ATOM 1434 C CA . ALA A 1 181 ? 31.365 16.881 -10.569 1.00 79.00 181 ALA A CA 1
ATOM 1435 C C . ALA A 1 181 ? 31.643 15.407 -10.913 1.00 79.00 181 ALA A C 1
ATOM 1437 O O . ALA A 1 181 ? 32.649 15.127 -11.561 1.00 79.00 181 ALA A O 1
ATOM 1438 N N . GLU A 1 182 ? 30.723 14.493 -10.592 1.00 73.81 182 GLU A N 1
ATOM 1439 C CA . GLU A 1 182 ? 30.815 13.072 -10.968 1.00 73.81 182 GLU A CA 1
ATOM 1440 C C . GLU A 1 182 ? 30.919 12.881 -12.487 1.00 73.81 182 GLU A C 1
ATOM 1442 O O . GLU A 1 182 ? 31.788 12.155 -12.968 1.00 73.81 182 GLU A O 1
ATOM 1447 N N . LEU A 1 183 ? 30.096 13.592 -13.267 1.00 67.75 183 LEU A N 1
ATOM 1448 C CA . LEU A 1 183 ? 30.155 13.560 -14.732 1.00 67.75 183 LEU A CA 1
ATOM 1449 C C . LEU A 1 183 ? 31.502 14.037 -15.281 1.00 67.75 183 LEU A C 1
ATOM 1451 O O . LEU A 1 183 ? 31.959 13.537 -16.308 1.00 67.75 183 LEU A O 1
ATOM 1455 N N . LYS A 1 184 ? 32.137 15.014 -14.626 1.00 76.62 184 LYS A N 1
ATOM 1456 C CA . LYS A 1 184 ? 33.459 15.498 -15.030 1.00 76.62 184 LYS A CA 1
ATOM 1457 C C . LYS A 1 184 ? 34.523 14.422 -14.807 1.00 76.62 184 LYS A C 1
ATOM 1459 O O . LYS A 1 184 ? 35.284 14.150 -15.730 1.00 76.62 184 LYS A O 1
ATOM 1464 N N . VAL A 1 185 ? 34.507 13.769 -13.644 1.00 77.75 185 VAL A N 1
ATOM 1465 C CA . VAL A 1 185 ? 35.403 12.641 -13.332 1.00 77.75 185 VAL A CA 1
ATOM 1466 C C . VAL A 1 185 ? 35.193 11.498 -14.327 1.00 77.75 185 VAL A C 1
ATOM 1468 O O . VAL A 1 185 ? 36.152 11.011 -14.918 1.00 77.75 185 VAL A O 1
ATOM 1471 N N . PHE A 1 186 ? 33.938 11.139 -14.612 1.00 69.19 186 PHE A N 1
ATOM 1472 C CA . PHE A 1 186 ? 33.617 10.108 -15.599 1.00 69.19 186 PHE A CA 1
ATOM 1473 C C . PHE A 1 186 ? 34.133 10.453 -17.007 1.00 69.19 186 PHE A C 1
ATOM 1475 O O . PHE A 1 186 ? 34.679 9.589 -17.691 1.00 69.19 186 PHE A O 1
ATOM 1482 N N . LYS A 1 187 ? 34.003 11.714 -17.450 1.00 69.62 187 LYS A N 1
ATOM 1483 C CA . LYS A 1 187 ? 34.556 12.168 -18.740 1.00 69.62 187 LYS A CA 1
ATOM 1484 C C . LYS A 1 187 ? 36.082 12.061 -18.783 1.00 69.62 187 LYS A C 1
ATOM 1486 O O . LYS A 1 187 ? 36.626 11.644 -19.803 1.00 69.62 187 LYS A O 1
ATOM 1491 N N . GLU A 1 188 ? 36.762 12.423 -17.698 1.00 78.38 188 GLU A N 1
ATOM 1492 C CA . GLU A 1 188 ? 38.220 12.316 -17.588 1.00 78.38 188 GLU A CA 1
ATOM 1493 C C . GLU A 1 188 ? 38.679 10.851 -17.636 1.00 78.38 188 GLU A C 1
ATOM 1495 O O . GLU A 1 188 ? 39.596 10.517 -18.387 1.00 78.38 188 GLU A O 1
ATOM 1500 N N . ASP A 1 189 ? 38.003 9.955 -16.915 1.00 72.19 189 ASP A N 1
ATOM 1501 C CA . ASP A 1 189 ? 38.319 8.526 -16.929 1.00 72.19 189 ASP A CA 1
ATOM 1502 C C . ASP A 1 189 ? 38.005 7.879 -18.283 1.00 72.19 189 ASP A C 1
ATOM 1504 O O . ASP A 1 189 ? 38.840 7.155 -18.825 1.00 72.19 189 ASP A O 1
ATOM 1508 N N . SER A 1 190 ? 36.866 8.206 -18.901 1.00 67.19 190 SER A N 1
ATOM 1509 C CA . SER A 1 190 ? 36.543 7.757 -20.261 1.00 67.19 190 SER A CA 1
ATOM 1510 C C . SER A 1 190 ? 37.581 8.218 -21.291 1.00 67.19 190 SER A C 1
ATOM 1512 O O . SER A 1 190 ? 37.866 7.475 -22.232 1.00 67.19 190 SER A O 1
ATOM 1514 N N . GLY A 1 191 ? 38.162 9.411 -21.122 1.00 71.25 191 GLY A N 1
ATOM 1515 C CA . GLY A 1 191 ? 39.266 9.899 -21.949 1.00 71.25 191 GLY A CA 1
ATOM 1516 C C . GLY A 1 191 ? 40.522 9.033 -21.814 1.00 71.25 191 GLY A C 1
ATOM 1517 O O . GLY A 1 191 ? 41.111 8.648 -22.821 1.00 71.25 191 GLY A O 1
ATOM 1518 N N . LYS A 1 192 ? 40.877 8.625 -20.588 1.00 74.94 192 LYS A N 1
ATOM 1519 C CA . LYS A 1 192 ? 42.006 7.705 -20.350 1.00 74.94 192 LYS A CA 1
ATOM 1520 C C . LYS A 1 192 ? 41.782 6.347 -21.017 1.00 74.94 192 LYS A C 1
ATOM 1522 O O . LYS A 1 192 ? 42.704 5.816 -21.631 1.00 74.94 192 LYS A O 1
ATOM 1527 N N . TYR A 1 193 ? 40.568 5.796 -20.943 1.00 65.69 193 TYR A N 1
ATOM 1528 C CA . TYR A 1 193 ? 40.236 4.537 -21.624 1.00 65.69 193 TYR A CA 1
ATOM 1529 C C . TYR A 1 193 ? 40.320 4.661 -23.148 1.00 65.69 193 TYR A C 1
ATOM 1531 O O . TYR A 1 193 ? 40.836 3.755 -23.799 1.00 65.69 193 TYR A O 1
ATOM 1539 N N . LYS A 1 194 ? 39.892 5.795 -23.718 1.00 64.38 194 LYS A N 1
ATOM 1540 C CA . LYS A 1 194 ? 40.048 6.096 -25.148 1.00 64.38 194 LYS A CA 1
ATOM 1541 C C . LYS A 1 194 ? 41.523 6.099 -25.560 1.00 64.38 194 LYS A C 1
ATOM 1543 O O . LYS A 1 194 ? 41.872 5.472 -26.554 1.00 64.38 194 LYS A O 1
ATOM 1548 N N . ASP A 1 195 ? 42.392 6.722 -24.768 1.00 67.25 195 ASP A N 1
ATOM 1549 C CA . ASP A 1 195 ? 43.834 6.753 -25.036 1.00 67.25 195 ASP A CA 1
ATOM 1550 C C . ASP A 1 195 ? 44.493 5.372 -24.914 1.00 67.25 195 ASP A C 1
ATOM 1552 O O . ASP A 1 195 ? 45.398 5.050 -25.683 1.00 67.25 195 ASP A O 1
ATOM 1556 N N . ILE A 1 196 ? 44.044 4.537 -23.971 1.00 67.50 196 ILE A N 1
ATOM 1557 C CA . ILE A 1 196 ? 44.521 3.154 -23.814 1.00 67.50 196 ILE A CA 1
ATOM 1558 C C . ILE A 1 196 ? 44.081 2.295 -25.009 1.00 67.50 196 ILE A C 1
ATOM 1560 O O . ILE A 1 196 ? 44.912 1.597 -25.591 1.00 67.50 196 ILE A O 1
ATOM 1564 N N . LEU A 1 197 ? 42.814 2.397 -25.424 1.00 57.00 197 LEU A N 1
ATOM 1565 C CA . LEU A 1 197 ? 42.265 1.677 -26.579 1.00 57.00 197 LEU A CA 1
ATOM 1566 C C . LEU A 1 197 ? 42.903 2.118 -27.905 1.00 57.00 197 LEU A C 1
ATOM 1568 O O . LEU A 1 197 ? 43.115 1.294 -28.785 1.00 57.00 197 LEU A O 1
ATOM 1572 N N . LEU A 1 198 ? 43.255 3.399 -28.052 1.00 59.38 198 LEU A N 1
ATOM 1573 C CA . LEU A 1 198 ? 43.951 3.908 -29.240 1.00 59.38 198 LEU A CA 1
ATOM 1574 C C . LEU A 1 198 ? 45.439 3.513 -29.278 1.00 59.38 198 LEU A C 1
ATOM 1576 O O . LEU A 1 198 ? 46.014 3.422 -30.362 1.00 59.38 198 LEU A O 1
ATOM 1580 N N . LYS A 1 199 ? 46.069 3.269 -28.118 1.00 63.78 199 LYS A N 1
ATOM 1581 C CA . LYS A 1 199 ? 47.468 2.807 -28.015 1.00 63.78 199 LYS A CA 1
ATOM 1582 C C . LYS A 1 199 ? 47.618 1.296 -28.200 1.00 63.78 199 LYS A C 1
ATOM 1584 O O . LYS A 1 199 ? 48.678 0.848 -28.631 1.00 63.78 199 LYS A O 1
ATOM 1589 N N . GLN A 1 200 ? 46.584 0.510 -27.907 1.00 50.28 200 GLN A N 1
ATOM 1590 C CA . GLN A 1 200 ? 46.558 -0.924 -28.193 1.00 50.28 200 GLN A CA 1
ATOM 1591 C C . GLN A 1 200 ? 46.092 -1.163 -29.640 1.00 50.28 200 GLN A C 1
ATOM 1593 O O . GLN A 1 200 ? 44.914 -1.342 -29.897 1.00 50.28 200 GLN A O 1
ATOM 1598 N N . ASN A 1 201 ? 47.040 -1.150 -30.586 1.00 50.88 201 ASN A N 1
ATOM 1599 C CA . ASN A 1 201 ? 46.900 -1.583 -31.986 1.00 50.88 201 ASN A CA 1
ATOM 1600 C C . ASN A 1 201 ? 45.670 -1.076 -32.763 1.00 50.88 201 ASN A C 1
ATOM 1602 O O . ASN A 1 201 ? 44.632 -1.727 -32.791 1.00 50.88 201 ASN A O 1
ATOM 1606 N N . ASN A 1 202 ? 45.876 0.014 -33.515 1.00 56.09 202 ASN A N 1
ATOM 1607 C CA . ASN A 1 202 ? 45.141 0.396 -34.730 1.00 56.09 202 ASN A CA 1
ATOM 1608 C C . ASN A 1 202 ? 43.669 -0.072 -34.745 1.00 56.09 202 ASN A C 1
ATOM 1610 O O . ASN A 1 202 ? 43.320 -0.950 -35.546 1.00 56.09 202 ASN A O 1
ATOM 1614 N N . PRO A 1 203 ? 42.826 0.449 -33.829 1.00 56.31 203 PRO A N 1
ATOM 1615 C CA . PRO A 1 203 ? 41.473 -0.045 -33.666 1.00 56.31 203 PRO A CA 1
ATOM 1616 C C . PRO A 1 203 ? 40.764 0.014 -35.020 1.00 56.31 203 PRO A C 1
ATOM 1618 O O . PRO A 1 203 ? 40.873 1.026 -35.725 1.00 56.31 203 PRO A O 1
ATOM 1621 N N . PRO A 1 204 ? 40.070 -1.059 -35.428 1.00 64.75 204 PRO A N 1
ATOM 1622 C CA . PRO A 1 204 ? 39.382 -1.088 -36.706 1.00 64.75 204 PRO A CA 1
ATOM 1623 C C . PRO A 1 204 ? 38.539 0.180 -36.900 1.00 64.75 204 PRO A C 1
ATOM 1625 O O . PRO A 1 204 ? 37.842 0.604 -35.981 1.00 64.75 204 PRO A O 1
ATOM 1628 N N . ARG A 1 205 ? 38.554 0.792 -38.095 1.00 65.06 205 ARG A N 1
ATOM 1629 C CA . ARG A 1 205 ? 37.823 2.051 -38.394 1.00 65.06 205 ARG A CA 1
ATOM 1630 C C . ARG A 1 205 ? 36.342 2.041 -37.965 1.00 65.06 205 ARG A C 1
ATOM 1632 O O . ARG A 1 205 ? 35.749 3.096 -37.725 1.00 65.06 205 ARG A O 1
ATOM 1639 N N . HIS A 1 206 ? 35.727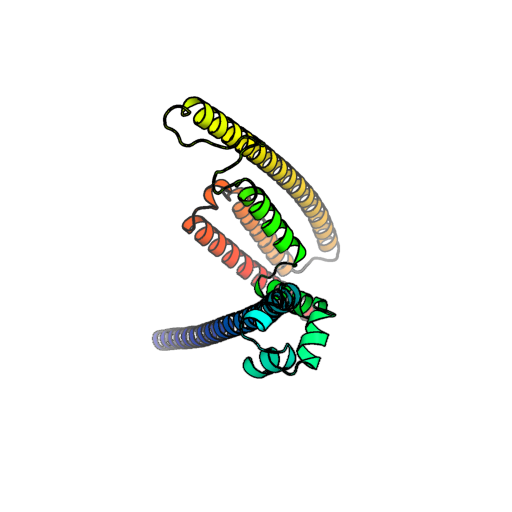 0.861 -37.866 1.00 66.38 206 HIS A N 1
ATOM 1640 C CA . HIS A 1 206 ? 34.358 0.703 -37.377 1.00 66.38 206 HIS A CA 1
ATOM 1641 C C . HIS A 1 206 ? 34.214 1.039 -35.877 1.00 66.38 206 HIS A C 1
ATOM 1643 O O . HIS A 1 206 ? 33.172 1.539 -35.459 1.00 66.38 206 HIS A O 1
ATOM 1649 N N . PHE A 1 207 ? 35.257 0.847 -35.069 1.00 66.81 207 PHE A N 1
ATOM 1650 C CA . PHE A 1 207 ? 35.256 1.154 -33.641 1.00 66.81 207 PHE A CA 1
ATOM 1651 C C . PHE A 1 207 ? 35.298 2.666 -33.395 1.00 66.81 207 PHE A C 1
ATOM 1653 O O . PHE A 1 207 ? 34.491 3.192 -32.636 1.00 66.81 207 PHE A O 1
ATOM 1660 N N . GLU A 1 208 ? 36.147 3.400 -34.120 1.00 71.81 208 GLU A N 1
ATOM 1661 C CA . GLU A 1 208 ? 36.222 4.866 -34.017 1.00 71.81 208 GLU A CA 1
ATOM 1662 C C . GLU A 1 208 ? 34.896 5.538 -34.421 1.00 71.81 208 GLU A C 1
ATOM 1664 O O . GLU A 1 208 ? 34.435 6.489 -33.786 1.00 71.81 208 GLU A O 1
ATOM 1669 N N . THR A 1 209 ? 34.242 5.023 -35.465 1.00 77.94 209 THR A N 1
ATOM 1670 C CA . THR A 1 209 ? 32.936 5.529 -35.914 1.00 77.94 209 THR A CA 1
ATOM 1671 C C . THR A 1 209 ? 31.811 5.191 -34.938 1.00 77.94 209 THR A C 1
ATOM 1673 O O . THR A 1 209 ? 30.933 6.025 -34.715 1.00 77.94 209 THR A O 1
ATOM 1676 N N . THR A 1 210 ? 31.843 4.009 -34.322 1.00 73.69 210 THR A N 1
ATOM 1677 C CA . THR A 1 210 ? 30.869 3.594 -33.299 1.00 73.69 210 THR A CA 1
ATOM 1678 C C . THR A 1 210 ? 31.045 4.404 -32.015 1.00 73.69 210 THR A C 1
ATOM 1680 O O . THR A 1 210 ? 30.070 4.925 -31.476 1.00 73.69 210 THR A O 1
ATOM 1683 N N . TRP A 1 211 ? 32.290 4.653 -31.608 1.00 75.44 211 TRP A N 1
ATOM 1684 C CA . TRP A 1 211 ? 32.623 5.500 -30.465 1.00 75.44 211 TRP A CA 1
ATOM 1685 C C . TRP A 1 211 ? 32.154 6.949 -30.647 1.00 75.44 211 TRP A C 1
ATOM 1687 O O . TRP A 1 211 ? 31.482 7.496 -29.777 1.00 75.44 211 TRP A O 1
ATOM 1697 N N . LYS A 1 212 ? 32.401 7.563 -31.814 1.00 80.50 212 LYS A N 1
ATOM 1698 C CA . LYS A 1 212 ? 31.898 8.919 -32.120 1.00 80.50 212 LYS A CA 1
ATOM 1699 C C . LYS A 1 212 ? 30.367 8.997 -32.098 1.00 80.50 212 LYS A C 1
ATOM 1701 O O . LYS A 1 212 ? 29.805 10.016 -31.699 1.00 80.50 212 LYS A O 1
ATOM 1706 N N . LYS A 1 213 ? 29.670 7.932 -32.518 1.00 78.75 213 LYS A N 1
ATOM 1707 C CA . LYS A 1 213 ? 28.203 7.854 -32.405 1.00 78.75 213 LYS A CA 1
ATOM 1708 C C . LYS A 1 213 ? 27.761 7.786 -30.940 1.00 78.75 213 LYS A C 1
ATOM 1710 O O . LYS A 1 213 ? 26.786 8.450 -30.596 1.00 78.75 213 LYS A O 1
ATOM 1715 N N . ALA A 1 214 ? 28.476 7.042 -30.096 1.00 72.38 214 ALA A N 1
ATOM 1716 C CA . ALA A 1 214 ? 28.205 6.973 -28.663 1.00 72.38 214 ALA A CA 1
ATOM 1717 C C . ALA A 1 214 ? 28.435 8.330 -27.974 1.00 72.38 214 ALA A C 1
ATOM 1719 O O . ALA A 1 214 ? 27.547 8.801 -27.268 1.00 72.38 214 ALA A O 1
ATOM 1720 N N . GLU A 1 215 ? 29.556 9.008 -28.254 1.00 75.56 215 GLU A N 1
ATOM 1721 C CA . GLU A 1 215 ? 29.843 10.365 -27.752 1.00 75.56 215 GLU A CA 1
ATOM 1722 C C . GLU A 1 215 ? 28.707 11.340 -28.111 1.00 75.56 215 GLU A C 1
ATOM 1724 O O . GLU A 1 215 ? 28.178 12.032 -27.241 1.00 75.56 215 GLU A O 1
ATOM 1729 N N . LYS A 1 216 ? 28.234 11.311 -29.365 1.00 81.62 216 LYS A N 1
ATOM 1730 C CA . LYS A 1 216 ? 27.109 12.146 -29.808 1.00 81.62 216 LYS A CA 1
ATOM 1731 C C . LYS A 1 216 ? 25.804 11.840 -29.060 1.00 81.62 216 LYS A C 1
ATOM 1733 O O . LYS A 1 216 ? 25.063 12.765 -28.738 1.00 81.62 216 LYS A O 1
ATOM 1738 N N . LEU A 1 217 ? 25.504 10.569 -28.777 1.00 73.88 217 LEU A N 1
ATOM 1739 C CA . LEU A 1 217 ? 24.319 10.201 -27.990 1.00 73.88 217 LEU A CA 1
ATOM 1740 C C . LEU A 1 217 ? 24.411 10.685 -26.542 1.00 73.88 217 LEU A C 1
ATOM 1742 O O . LEU A 1 217 ? 23.406 11.125 -25.988 1.00 73.88 217 LEU A O 1
ATOM 1746 N N . VAL A 1 218 ? 25.601 10.631 -25.941 1.00 71.94 218 VAL A N 1
ATOM 1747 C CA . VAL A 1 218 ? 25.837 11.162 -24.592 1.00 71.94 218 VAL A CA 1
ATOM 1748 C C . VAL A 1 218 ? 25.613 12.676 -24.565 1.00 71.94 218 VAL A C 1
ATOM 1750 O O . VAL A 1 218 ? 24.927 13.170 -23.671 1.00 71.94 218 VAL A O 1
ATOM 1753 N N . ASP A 1 219 ? 26.108 13.414 -25.559 1.00 76.88 219 ASP A N 1
ATOM 1754 C CA . ASP A 1 219 ? 25.889 14.863 -25.649 1.00 76.88 219 ASP A CA 1
ATOM 1755 C C . ASP A 1 219 ? 24.412 15.221 -25.889 1.00 76.88 219 ASP A C 1
ATOM 1757 O O . ASP A 1 219 ? 23.887 16.148 -25.268 1.00 76.88 219 ASP A O 1
ATOM 1761 N N . GLU A 1 220 ? 23.698 14.458 -26.724 1.00 75.44 220 GLU A N 1
ATOM 1762 C CA . GLU A 1 220 ? 22.249 14.616 -26.906 1.00 75.44 220 GLU A CA 1
ATOM 1763 C C . GLU A 1 220 ? 21.475 14.348 -25.601 1.00 75.44 220 GLU A C 1
ATOM 1765 O O . GLU A 1 220 ? 20.554 15.097 -25.262 1.00 75.44 220 GLU A O 1
ATOM 1770 N N . ALA A 1 221 ? 21.867 13.323 -24.837 1.00 72.81 221 ALA A N 1
ATOM 1771 C CA . ALA A 1 221 ? 21.289 13.019 -23.529 1.00 72.81 221 ALA A CA 1
ATOM 1772 C C . ALA A 1 221 ? 21.500 14.180 -22.550 1.00 72.81 221 ALA A C 1
ATOM 1774 O O . ALA A 1 221 ? 20.549 14.658 -21.929 1.00 72.81 221 ALA A O 1
ATOM 1775 N N . LEU A 1 222 ? 22.734 14.684 -22.466 1.00 71.25 222 LEU A N 1
ATOM 1776 C CA . LEU A 1 222 ? 23.090 15.834 -21.637 1.00 71.25 222 LEU A CA 1
ATOM 1777 C C . LEU A 1 222 ? 22.304 17.087 -22.037 1.00 71.25 222 LEU A C 1
ATOM 1779 O O . LEU A 1 222 ? 21.843 17.816 -21.159 1.00 71.25 222 LEU A O 1
ATOM 1783 N N . GLY A 1 223 ? 22.081 17.323 -23.331 1.00 75.25 223 GLY A N 1
ATOM 1784 C CA . GLY A 1 223 ? 21.243 18.423 -23.814 1.00 75.25 223 GLY A CA 1
ATOM 1785 C C . GLY A 1 223 ? 19.781 18.296 -23.371 1.00 75.25 223 GLY A C 1
ATOM 1786 O O . GLY A 1 223 ? 19.162 19.285 -22.980 1.00 75.25 223 GLY A O 1
ATOM 1787 N N . ILE A 1 224 ? 19.230 17.078 -23.358 1.00 75.12 224 ILE A N 1
ATOM 1788 C CA . ILE A 1 224 ? 17.869 16.823 -22.859 1.00 75.12 224 ILE A CA 1
ATOM 1789 C C . ILE A 1 224 ? 17.783 17.074 -21.352 1.00 75.12 224 ILE A C 1
ATOM 1791 O O . ILE A 1 224 ? 16.821 17.697 -20.910 1.00 75.12 224 ILE A O 1
ATOM 1795 N N . PHE A 1 225 ? 18.769 16.621 -20.574 1.00 70.75 225 PHE A N 1
ATOM 1796 C CA . PHE A 1 225 ? 18.782 16.804 -19.119 1.00 70.75 225 PHE A CA 1
ATOM 1797 C C . PHE A 1 225 ? 19.038 18.253 -18.696 1.00 70.75 225 PHE A C 1
ATOM 1799 O O . PHE A 1 225 ? 18.406 18.736 -17.762 1.00 70.75 225 PHE A O 1
ATOM 1806 N N . THR A 1 226 ? 19.928 18.967 -19.385 1.00 73.62 226 THR A N 1
ATOM 1807 C CA . THR A 1 226 ? 20.230 20.378 -19.082 1.00 73.62 226 THR A CA 1
ATOM 1808 C C . THR A 1 226 ? 19.128 21.326 -19.553 1.00 73.62 226 THR A C 1
ATOM 1810 O O . THR A 1 226 ? 18.853 22.309 -18.873 1.00 73.62 226 THR A O 1
ATOM 1813 N N . GLY A 1 227 ? 18.456 21.012 -20.665 1.00 74.06 227 GLY A N 1
ATOM 1814 C CA . GLY A 1 227 ? 17.292 21.752 -21.159 1.00 74.06 227 GLY A CA 1
ATOM 1815 C C . GLY A 1 227 ? 15.972 21.388 -20.475 1.00 74.06 227 GLY A C 1
ATOM 1816 O O . GLY A 1 227 ? 14.929 21.907 -20.870 1.00 74.06 227 GLY A O 1
ATOM 1817 N N . MET A 1 228 ? 15.989 20.481 -19.493 1.00 77.00 228 MET A N 1
ATOM 1818 C CA . MET A 1 228 ? 14.790 20.072 -18.775 1.00 77.00 228 MET A CA 1
ATOM 1819 C C . MET A 1 228 ? 14.382 21.161 -17.784 1.00 77.00 228 MET A C 1
ATOM 1821 O O . MET A 1 228 ? 15.012 21.340 -16.739 1.00 77.00 228 MET A O 1
ATOM 1825 N N . ASP A 1 229 ? 13.317 21.890 -18.109 1.00 75.62 229 ASP A N 1
ATOM 1826 C CA . ASP A 1 229 ? 12.698 22.805 -17.156 1.00 75.62 229 ASP A CA 1
ATOM 1827 C C . ASP A 1 229 ? 11.994 22.005 -16.054 1.00 75.62 229 ASP A C 1
ATOM 1829 O O . ASP A 1 229 ? 10.883 21.503 -16.231 1.00 75.62 229 ASP A O 1
ATOM 1833 N N . LEU A 1 230 ? 12.672 21.873 -14.913 1.00 65.38 230 LEU A N 1
ATOM 1834 C CA . LEU A 1 230 ? 12.160 21.153 -13.750 1.00 65.38 230 LEU A CA 1
ATOM 1835 C C . LEU A 1 230 ? 10.918 21.818 -13.142 1.00 65.38 230 LEU A C 1
ATOM 1837 O O . LEU A 1 230 ? 10.126 21.123 -12.512 1.00 65.38 230 LEU A O 1
ATOM 1841 N N . LYS A 1 231 ? 10.710 23.127 -13.357 1.00 65.06 231 LYS A N 1
ATOM 1842 C CA . LYS A 1 231 ? 9.509 23.834 -12.884 1.00 65.06 231 LYS A CA 1
ATOM 1843 C C . LYS A 1 231 ? 8.283 23.481 -13.733 1.00 65.06 231 LYS A C 1
ATOM 1845 O O . LYS A 1 231 ? 7.173 23.436 -13.215 1.00 65.06 231 LYS A O 1
ATOM 1850 N N . ALA A 1 232 ? 8.494 23.120 -14.999 1.00 62.97 232 ALA A N 1
ATOM 1851 C CA . ALA A 1 232 ? 7.457 22.643 -15.913 1.00 62.97 232 ALA A CA 1
ATOM 1852 C C . ALA A 1 232 ? 7.180 21.129 -15.807 1.00 62.97 232 ALA A C 1
ATOM 1854 O O . ALA A 1 232 ? 6.360 20.601 -16.550 1.00 62.97 232 ALA A O 1
ATOM 1855 N N . VAL A 1 233 ? 7.827 20.396 -14.892 1.00 55.94 233 VAL A N 1
ATOM 1856 C CA . VAL A 1 233 ? 7.596 18.946 -14.723 1.00 55.94 233 VAL A CA 1
ATOM 1857 C C . VAL A 1 233 ? 6.197 18.647 -14.166 1.00 55.94 233 VAL A C 1
ATOM 1859 O O . VAL A 1 233 ? 5.722 17.526 -14.295 1.00 55.94 233 VAL A O 1
ATOM 1862 N N . GLY A 1 234 ? 5.487 19.634 -13.611 1.00 61.69 234 GLY A N 1
ATOM 1863 C CA . GLY A 1 234 ? 4.064 19.499 -13.277 1.00 61.69 234 GLY A CA 1
ATOM 1864 C C . GLY A 1 234 ? 3.150 19.345 -14.501 1.00 61.69 234 GLY A C 1
ATOM 1865 O O . GLY A 1 234 ? 2.104 18.712 -14.386 1.00 61.69 234 GLY A O 1
ATOM 1866 N N . ASP A 1 235 ? 3.566 19.853 -15.664 1.00 84.56 235 ASP A N 1
ATOM 1867 C CA . ASP A 1 235 ? 2.805 19.821 -16.914 1.00 84.56 235 ASP A CA 1
ATOM 1868 C C . ASP A 1 235 ? 2.916 18.443 -17.595 1.00 84.56 235 ASP A C 1
ATOM 1870 O O . ASP A 1 235 ? 4.004 17.964 -17.945 1.00 84.56 235 ASP A O 1
ATOM 1874 N N . GLU A 1 236 ? 1.767 17.786 -17.772 1.00 80.25 236 GLU A N 1
ATOM 1875 C CA . GLU A 1 236 ? 1.657 16.463 -18.392 1.00 80.25 236 GLU A CA 1
ATOM 1876 C C . GLU A 1 236 ? 2.139 16.442 -19.851 1.00 80.25 236 GLU A C 1
ATOM 1878 O O . GLU A 1 236 ? 2.738 15.451 -20.288 1.00 80.25 236 GLU A O 1
ATOM 1883 N N . ASP A 1 237 ? 1.985 17.537 -20.599 1.00 83.06 237 ASP A N 1
ATOM 1884 C CA . ASP A 1 237 ? 2.445 17.606 -21.987 1.00 83.06 237 ASP A CA 1
ATOM 1885 C C . ASP A 1 237 ? 3.973 17.677 -22.062 1.00 83.06 237 ASP A C 1
ATOM 1887 O O . ASP A 1 237 ? 4.613 16.983 -22.868 1.00 83.06 237 ASP A O 1
ATOM 1891 N N . MET A 1 238 ? 4.592 18.437 -21.157 1.00 77.81 238 MET A N 1
ATOM 1892 C CA . MET A 1 238 ? 6.047 18.498 -21.031 1.00 77.81 238 MET A CA 1
ATOM 1893 C C . MET A 1 238 ? 6.629 17.168 -20.546 1.00 77.81 238 MET A C 1
ATOM 1895 O O . MET A 1 238 ? 7.594 16.671 -21.139 1.00 77.81 238 MET A O 1
ATOM 1899 N N . LYS A 1 239 ? 6.004 16.517 -19.555 1.00 76.44 239 LYS A N 1
ATOM 1900 C CA . LYS A 1 239 ? 6.354 15.147 -19.136 1.00 76.44 239 LYS A CA 1
ATOM 1901 C C . LYS A 1 239 ? 6.297 14.164 -20.302 1.00 76.44 239 LYS A C 1
ATOM 1903 O O . LYS A 1 239 ? 7.253 13.415 -20.522 1.00 76.44 239 LYS A O 1
ATOM 1908 N N . ARG A 1 240 ? 5.215 14.172 -21.088 1.00 82.81 240 ARG A N 1
ATOM 1909 C CA . ARG A 1 240 ? 5.051 13.297 -22.261 1.00 82.81 240 ARG A CA 1
ATOM 1910 C C . ARG A 1 240 ? 6.139 13.554 -23.307 1.00 82.81 240 ARG A C 1
ATOM 1912 O O . ARG A 1 240 ? 6.707 12.600 -23.854 1.00 82.81 240 ARG A O 1
ATOM 1919 N N . LYS A 1 241 ? 6.487 14.820 -23.550 1.00 84.12 241 LYS A N 1
ATOM 1920 C CA . LYS A 1 241 ? 7.562 15.220 -24.471 1.00 84.12 241 LYS A CA 1
ATOM 1921 C C . LYS A 1 241 ? 8.929 14.709 -24.010 1.00 84.12 241 LYS A C 1
ATOM 1923 O O . LYS A 1 241 ? 9.646 14.105 -24.812 1.00 84.12 241 LYS A O 1
ATOM 1928 N N . TYR A 1 242 ? 9.285 14.880 -22.735 1.00 82.81 242 TYR A N 1
ATOM 1929 C CA . TYR A 1 242 ? 10.547 14.360 -22.195 1.00 82.81 242 TYR A CA 1
ATOM 1930 C C . TYR A 1 242 ? 10.584 12.833 -22.181 1.00 82.81 242 TYR A C 1
ATOM 1932 O O . TYR A 1 242 ? 11.575 12.253 -22.618 1.00 82.81 242 TYR A O 1
ATOM 1940 N N . LYS A 1 243 ? 9.490 12.168 -21.790 1.00 80.94 243 LYS A N 1
ATOM 1941 C CA . LYS A 1 243 ? 9.379 10.701 -21.815 1.00 80.94 243 LYS A CA 1
ATOM 1942 C C . LYS A 1 243 ? 9.600 10.140 -23.219 1.00 80.94 243 LYS A C 1
ATOM 1944 O O . LYS A 1 243 ? 10.304 9.146 -23.379 1.00 80.94 243 LYS A O 1
ATOM 1949 N N . THR A 1 244 ? 9.063 10.808 -24.239 1.00 87.06 244 THR A N 1
ATOM 1950 C CA . THR A 1 244 ? 9.279 10.435 -25.644 1.00 87.06 244 THR A CA 1
ATOM 1951 C C . THR A 1 244 ? 10.745 10.601 -26.043 1.00 87.06 244 THR A C 1
ATOM 1953 O O . THR A 1 244 ? 11.332 9.676 -26.595 1.00 87.06 244 THR A O 1
ATOM 1956 N N . LYS A 1 245 ? 11.372 11.736 -25.706 1.00 80.88 245 LYS A N 1
ATOM 1957 C CA . LYS A 1 245 ? 12.798 11.979 -25.990 1.00 80.88 245 LYS A CA 1
ATOM 1958 C C . LYS A 1 245 ? 13.718 10.968 -25.296 1.00 80.88 245 LYS A C 1
ATOM 1960 O O . LYS A 1 245 ? 14.623 10.445 -25.938 1.00 80.88 245 LYS A O 1
ATOM 1965 N N . ILE A 1 246 ? 13.456 10.657 -24.025 1.00 78.81 246 ILE A N 1
ATOM 1966 C CA . ILE A 1 246 ? 14.205 9.657 -23.249 1.00 78.81 246 ILE A CA 1
ATOM 1967 C C . ILE A 1 246 ? 14.037 8.266 -23.868 1.00 78.81 246 ILE A C 1
ATOM 1969 O O . ILE A 1 246 ? 15.026 7.558 -24.038 1.00 78.81 246 ILE A O 1
ATOM 1973 N N . LYS A 1 247 ? 12.815 7.884 -24.269 1.00 85.12 247 LYS A N 1
ATOM 1974 C CA . LYS A 1 247 ? 12.561 6.603 -24.948 1.00 85.12 247 LYS A CA 1
ATOM 1975 C C . LYS A 1 247 ? 13.339 6.496 -26.263 1.00 85.12 247 LYS A C 1
ATOM 1977 O O . LYS A 1 247 ? 13.991 5.487 -26.501 1.00 85.12 247 LYS A O 1
ATOM 1982 N N . THR A 1 248 ? 13.318 7.541 -27.091 1.00 83.69 248 THR A N 1
ATOM 1983 C CA . THR A 1 248 ? 14.079 7.577 -28.351 1.00 83.69 248 THR A CA 1
ATOM 1984 C C . THR A 1 248 ? 15.584 7.469 -28.112 1.00 83.69 248 THR A C 1
ATOM 1986 O O . THR A 1 248 ? 16.273 6.763 -28.846 1.00 83.69 248 THR A O 1
ATOM 1989 N N . LEU A 1 249 ? 16.099 8.151 -27.087 1.00 77.25 249 LEU A N 1
ATOM 1990 C CA . LEU A 1 249 ? 17.510 8.092 -26.722 1.00 77.25 249 LEU A CA 1
ATOM 1991 C C . LEU A 1 249 ? 17.906 6.687 -26.245 1.00 77.25 249 LEU A C 1
ATOM 1993 O O . LEU A 1 249 ? 18.911 6.158 -26.710 1.00 77.25 249 LEU A O 1
ATOM 1997 N N . LYS A 1 250 ? 17.085 6.061 -25.391 1.00 80.25 250 LYS A N 1
ATOM 1998 C CA . LYS A 1 250 ? 17.302 4.691 -24.913 1.00 80.25 250 LYS A CA 1
ATOM 1999 C C . LYS A 1 250 ? 17.388 3.700 -26.075 1.00 80.25 250 LYS A C 1
ATOM 2001 O O . LYS A 1 250 ? 18.390 3.013 -26.195 1.00 80.25 250 LYS A O 1
ATOM 2006 N N . ASN A 1 251 ? 16.418 3.721 -26.990 1.00 82.25 251 ASN A N 1
ATOM 2007 C CA . ASN A 1 251 ? 16.425 2.834 -28.157 1.00 82.25 251 ASN A CA 1
ATOM 2008 C C . ASN A 1 251 ? 17.691 3.004 -29.020 1.00 82.25 251 ASN A C 1
ATOM 2010 O O . ASN A 1 251 ? 18.194 2.040 -29.590 1.00 82.25 251 ASN A O 1
ATOM 2014 N N . ARG A 1 252 ? 18.216 4.233 -29.131 1.00 80.94 252 ARG A N 1
ATOM 2015 C CA . ARG A 1 252 ? 19.461 4.502 -29.869 1.00 80.94 252 ARG A CA 1
ATOM 2016 C C . ARG A 1 252 ? 20.698 3.999 -29.130 1.00 80.94 252 ARG A C 1
ATOM 2018 O O . ARG A 1 252 ? 21.632 3.578 -29.801 1.00 80.94 252 ARG A O 1
ATOM 2025 N N . PHE A 1 253 ? 20.712 4.046 -27.798 1.00 77.62 253 PHE A N 1
ATOM 2026 C CA . PHE A 1 253 ? 21.767 3.435 -26.988 1.00 77.62 253 PHE A CA 1
ATOM 2027 C C . PHE A 1 253 ? 21.738 1.910 -27.085 1.00 77.62 253 PHE A C 1
ATOM 2029 O O . PHE A 1 253 ? 22.788 1.320 -27.318 1.00 77.62 253 PHE A O 1
ATOM 2036 N N . ASP A 1 254 ? 20.556 1.298 -26.989 1.00 75.25 254 ASP A N 1
ATOM 2037 C CA . ASP A 1 254 ? 20.379 -0.156 -27.073 1.00 75.25 254 ASP A CA 1
ATOM 2038 C C . ASP A 1 254 ? 20.888 -0.689 -28.427 1.00 75.25 254 ASP A C 1
ATOM 2040 O O . ASP A 1 254 ? 21.726 -1.585 -28.463 1.00 75.25 254 ASP A O 1
ATOM 2044 N N . GLY A 1 255 ? 20.520 -0.047 -29.544 1.00 76.69 255 GLY A N 1
ATOM 2045 C CA . GLY A 1 255 ? 21.035 -0.440 -30.864 1.00 76.69 255 GLY A CA 1
ATOM 2046 C C . GLY A 1 255 ? 22.543 -0.212 -31.044 1.00 76.69 255 GLY A C 1
ATOM 2047 O O . GLY A 1 255 ? 23.193 -0.906 -31.820 1.00 76.69 255 GLY A O 1
ATOM 2048 N N . LEU A 1 256 ? 23.134 0.753 -30.333 1.00 72.31 256 LEU A N 1
ATOM 2049 C CA . LEU A 1 256 ? 24.583 0.982 -30.365 1.00 72.31 256 LEU A CA 1
ATOM 2050 C C . LEU A 1 256 ? 25.321 -0.067 -29.522 1.00 72.31 256 LEU A C 1
ATOM 2052 O O . LEU A 1 256 ? 26.399 -0.508 -29.912 1.00 72.31 256 LEU A O 1
ATOM 2056 N N . TYR A 1 257 ? 24.723 -0.492 -28.407 1.00 71.00 257 TYR A N 1
ATOM 2057 C CA . TYR A 1 257 ? 25.208 -1.594 -27.583 1.00 71.00 257 TYR A CA 1
ATOM 2058 C C . TYR A 1 257 ? 25.213 -2.914 -28.359 1.00 71.00 257 TYR A C 1
ATOM 2060 O O . TYR A 1 257 ? 26.251 -3.564 -28.396 1.00 71.00 257 TYR A O 1
ATOM 2068 N N . GLU A 1 258 ? 24.128 -3.252 -29.063 1.00 74.69 258 GLU A N 1
ATOM 2069 C CA . GLU A 1 258 ? 24.058 -4.454 -29.914 1.00 74.69 258 GLU A CA 1
ATOM 2070 C C . GLU A 1 258 ? 25.183 -4.485 -30.962 1.00 74.69 258 GLU A C 1
ATOM 2072 O O . GLU A 1 258 ? 25.912 -5.469 -31.058 1.00 74.69 258 GLU A O 1
ATOM 2077 N N . ILE A 1 259 ? 25.423 -3.368 -31.664 1.00 74.56 259 ILE A N 1
ATOM 2078 C CA . ILE A 1 259 ? 26.521 -3.249 -32.643 1.00 74.56 259 ILE A CA 1
ATOM 2079 C C . ILE A 1 259 ? 27.894 -3.486 -31.993 1.00 74.56 259 ILE A C 1
ATOM 2081 O O . ILE A 1 259 ? 28.775 -4.094 -32.604 1.00 74.56 259 ILE A O 1
ATOM 2085 N N . MET A 1 260 ? 28.104 -2.989 -30.770 1.00 70.06 260 MET A N 1
ATOM 2086 C CA . MET A 1 260 ? 29.364 -3.184 -30.046 1.00 70.06 260 MET A CA 1
ATOM 2087 C C . MET A 1 260 ? 29.520 -4.627 -29.552 1.00 70.06 260 MET A C 1
ATOM 2089 O O . MET A 1 260 ? 30.610 -5.183 -29.658 1.00 70.06 260 MET A O 1
ATOM 2093 N N . SER A 1 261 ? 28.448 -5.245 -29.056 1.00 71.00 261 SER A N 1
ATOM 2094 C CA . SER A 1 261 ? 28.440 -6.631 -28.581 1.00 71.00 261 SER A CA 1
ATOM 2095 C C . SER A 1 261 ? 28.672 -7.636 -29.712 1.00 71.00 261 SER A C 1
ATOM 2097 O O . SER A 1 261 ? 29.462 -8.566 -29.548 1.00 71.00 261 SER A O 1
ATOM 2099 N N . ASP A 1 262 ? 28.069 -7.420 -30.881 1.00 72.50 262 ASP A N 1
ATOM 2100 C CA . ASP A 1 262 ? 28.270 -8.275 -32.057 1.00 72.50 262 ASP A CA 1
ATOM 2101 C C . ASP A 1 262 ? 29.691 -8.158 -32.623 1.00 72.50 262 ASP A C 1
ATOM 2103 O O . ASP A 1 262 ? 30.246 -9.134 -33.129 1.00 72.50 262 ASP A O 1
ATOM 2107 N N . GLY A 1 263 ? 30.312 -6.980 -32.515 1.00 61.97 263 GLY A N 1
ATOM 2108 C CA . GLY A 1 263 ? 31.700 -6.767 -32.925 1.00 61.97 263 GLY A CA 1
ATOM 2109 C C . GLY A 1 263 ? 32.715 -7.509 -32.051 1.00 61.97 263 GLY A C 1
ATOM 2110 O O . GLY A 1 263 ? 33.741 -7.941 -32.561 1.00 61.97 263 GLY A O 1
ATOM 2111 N N . VAL A 1 264 ? 32.425 -7.694 -30.759 1.00 60.00 264 VAL A N 1
ATOM 2112 C CA . VAL A 1 264 ? 33.307 -8.409 -29.816 1.00 60.00 264 VAL A CA 1
ATOM 2113 C C . VAL A 1 264 ? 33.222 -9.927 -29.991 1.00 60.00 264 VAL A C 1
ATOM 2115 O O . VAL A 1 264 ? 34.224 -10.608 -29.822 1.00 60.00 264 VAL A O 1
ATOM 2118 N N . ASN A 1 265 ? 32.055 -10.461 -30.362 1.00 59.56 265 ASN A N 1
ATOM 2119 C CA . ASN A 1 265 ? 31.860 -11.907 -30.537 1.00 59.56 265 ASN A CA 1
ATOM 2120 C C . ASN A 1 265 ? 32.361 -12.450 -31.892 1.00 59.56 265 ASN A C 1
ATOM 2122 O O . ASN A 1 265 ? 32.426 -13.664 -32.070 1.00 59.56 265 ASN A O 1
ATOM 2126 N N . ASN A 1 266 ? 32.673 -11.569 -32.849 1.00 51.09 266 ASN A N 1
ATOM 2127 C CA . ASN A 1 266 ? 33.123 -11.922 -34.204 1.00 51.09 266 ASN A CA 1
ATOM 2128 C C . ASN A 1 266 ? 34.630 -11.681 -34.443 1.00 51.09 266 ASN A C 1
ATOM 2130 O O . ASN A 1 266 ? 35.085 -11.771 -35.587 1.00 51.09 266 ASN A O 1
ATOM 2134 N N . VAL A 1 267 ? 35.387 -11.354 -33.391 1.00 48.22 267 VAL A N 1
ATOM 2135 C CA . VAL A 1 267 ? 36.857 -11.222 -33.383 1.00 48.22 267 VAL A CA 1
ATOM 2136 C C . VAL A 1 267 ? 37.444 -12.363 -32.568 1.00 48.22 267 VAL A C 1
ATOM 2138 O O . VAL A 1 267 ? 38.445 -12.945 -33.040 1.00 48.22 267 VAL A O 1
#

Radius of gyration: 31.42 Å; chains: 1; bounding box: 75×60×88 Å

Sequence (267 aa):
MSKSKSEAVKQAHENEVAKLKVEMEAVRIESEAIGALKKIRVDKAYNDLAEAVVLYKVKETKAYKKGGMTWEEFCKSIGHQQRTVDRILEDVSPLFQAFSDNLSDFAGLKFNKIRHLGRAVSDILSENEDGRPVYKGKLLSFSGKDQKELQSIVDDIVGEYQTLLDKQEDEGKKLKLAHRAELKVFKEDSGKYKDILLKQNNPPRHFETTWKKAEKLVDEALGIFTGMDLKAVGDEDMKRKYKTKIKTLKNRFDGLYEIMSDGVNNV

Secondary structure (DSSP, 8-state):
-HHHHHHHHHHHHHHHHHHHHHHHHHHHHHHHHHHHHHHHHHHHHHHHHHHHHHHHHHHHTTGGGGGT--HHHHHHHTT--HHHHHHHHH--HHHHHHHHHHHHHHHTS-HHHHHHHHHHHHHHHH-EETTEEEETTEEPP-STT-HHHHHHHHHHHHHHHHHHHHHHHHHHHHHHHHHHHHHHHHHHHHHHHHHHHHHSS---HHHHHHHHHHHHHHHHHHHHHHT--GGGGG-HHHHHHHHHHHHHHHHHHHHHHHHHHHHHHT-

Foldseek 3Di:
DVVVVVVVVVVVVVVVVVVVVVVVVVVVVVVVVVLVVLVVQLVVLVVVLVVLVVLLVCVVVVVVVVVVDDQQVVCVVVPHGSVVSVVCNVDVPVSVVSNQVSVCVNVVHHSVVVVVVVCVVVVQVVCADPNFGHDPNRTDDPDPVCVVVVVVSVVVVVVVVVVVVVVVVVVVVVVVVVVVVVVVVVVVVVVVVVVVVVVPPDPPPVVVVLVVLVVVLVVLVVVLVVPQPPVCCVPPVSVVVSVVSVVVSVVSVVVSVVVVVVVVVVD

pLDDT: mean 79.96, std 13.3, range [48.22, 98.56]